Protein AF-A0A355T6Q4-F1 (afdb_monomer_lite)

pLDDT: mean 87.16, std 15.08, range [32.44, 98.56]

Radius of gyration: 26.16 Å; chains: 1; bounding box: 88×52×82 Å

Sequence (353 aa):
MIAGGVLGLVSACASIPAGSNRLAQCSSLIDRVDQRIADQQVGDAEAEPVDGFPYLRINRFLASFRSELGDATAFDDWLRRLRTLDREGRIVELQNLGAANIIPFVDECAEMLLARDGKDATFKSRLLKAGQAPHHYNNWVRAAGLYPLTHIGVALGFDRWKADNLPAFGEDPSIWRASEILYTLAADFDLPDSDVGAFIDLSAQNPLGIPDITGSVLMRMAEAYAPVFAVEETSSADKLGRPHWGSQRATPLTDPSDPVVYIRLAHTRMDGKVLPQLVYTVWFPERPREGPLDILGGALDGLVWRVTLDREGRPLVYDSFHSCGCYHLFFPTDLVQRVPVSEDGDLREEPLT

Structure (mmCIF, N/CA/C/O backbone):
data_AF-A0A355T6Q4-F1
#
_entry.id   AF-A0A355T6Q4-F1
#
loop_
_atom_site.group_PDB
_atom_site.id
_atom_site.type_symbol
_atom_site.label_atom_id
_atom_site.label_alt_id
_atom_site.label_comp_id
_atom_site.label_asym_id
_atom_site.label_entity_id
_atom_site.label_seq_id
_atom_site.pdbx_PDB_ins_code
_atom_site.Cartn_x
_atom_site.Cartn_y
_atom_site.Cartn_z
_atom_site.occupancy
_atom_site.B_iso_or_equiv
_atom_site.auth_seq_id
_atom_site.auth_comp_id
_atom_site.auth_asym_id
_atom_site.auth_atom_id
_atom_site.pdbx_PDB_model_num
ATOM 1 N N . MET A 1 1 ? -63.586 27.928 53.699 1.00 42.06 1 MET A N 1
ATOM 2 C CA . MET A 1 1 ? -63.107 27.517 52.360 1.00 42.06 1 MET A CA 1
ATOM 3 C C . MET A 1 1 ? -62.421 28.741 51.784 1.00 42.06 1 MET A C 1
ATOM 5 O O . MET A 1 1 ? -63.089 29.749 51.651 1.00 42.06 1 MET A O 1
ATOM 9 N N . ILE A 1 2 ? -61.101 28.805 51.638 1.00 37.78 2 ILE A N 1
ATOM 10 C CA . ILE A 1 2 ? -60.288 28.056 50.672 1.00 37.78 2 ILE A CA 1
ATOM 11 C C . ILE A 1 2 ? -58.854 27.931 51.237 1.00 37.78 2 ILE A C 1
ATOM 13 O O . ILE A 1 2 ? -58.263 28.928 51.643 1.00 37.78 2 ILE A O 1
ATOM 17 N N . ALA A 1 3 ? -58.329 26.702 51.280 1.00 38.78 3 ALA A N 1
ATOM 18 C CA . ALA A 1 3 ? -56.900 26.391 51.403 1.00 38.78 3 ALA A CA 1
ATOM 19 C C . ALA A 1 3 ? -56.246 26.635 50.024 1.00 38.78 3 ALA A C 1
ATOM 21 O O . ALA A 1 3 ? -56.877 26.370 49.009 1.00 38.78 3 ALA A O 1
ATOM 22 N N . GLY A 1 4 ? -55.075 27.259 49.893 1.00 40.72 4 GLY A N 1
ATOM 23 C CA . GLY A 1 4 ? -53.780 26.716 50.302 1.00 40.72 4 GLY A CA 1
ATOM 24 C C . GLY A 1 4 ? -53.177 25.929 49.130 1.00 40.72 4 GLY A C 1
ATOM 25 O O . GLY A 1 4 ? -53.577 24.797 48.894 1.00 40.72 4 GLY A O 1
ATOM 26 N N . GLY A 1 5 ? -52.239 26.526 48.387 1.00 37.25 5 GLY A N 1
ATOM 27 C CA . GLY A 1 5 ? -51.580 25.868 47.254 1.00 37.25 5 GLY A CA 1
ATOM 28 C C . GLY A 1 5 ? -50.412 26.683 46.705 1.00 37.25 5 GLY A C 1
ATOM 29 O O . GLY A 1 5 ? -50.569 27.432 45.748 1.00 37.25 5 GLY A O 1
ATOM 30 N N . VAL A 1 6 ? -49.242 26.549 47.332 1.00 40.28 6 VAL A N 1
ATOM 31 C CA . VAL A 1 6 ? -47.959 27.030 46.802 1.00 40.28 6 VAL A CA 1
ATOM 32 C C . VAL A 1 6 ? -47.417 25.940 45.876 1.00 40.28 6 VAL A C 1
ATOM 34 O O . VAL A 1 6 ? -47.072 24.856 46.342 1.00 40.28 6 VAL A O 1
ATOM 37 N N . LEU A 1 7 ? -47.365 26.205 44.567 1.00 41.59 7 LEU A N 1
ATOM 38 C CA . LEU A 1 7 ? -46.648 25.352 43.618 1.00 41.59 7 LEU A CA 1
ATOM 39 C C . LEU A 1 7 ? -45.140 25.584 43.784 1.00 41.59 7 LEU A C 1
ATOM 41 O O . LEU A 1 7 ? -44.606 26.605 43.355 1.00 41.59 7 LEU A O 1
ATOM 45 N N . GLY A 1 8 ? -44.457 24.625 44.405 1.00 38.53 8 GLY A N 1
ATOM 46 C CA . GLY A 1 8 ? -43.003 24.525 44.361 1.00 38.53 8 GLY A CA 1
ATOM 47 C C . GLY A 1 8 ? -42.554 23.978 43.007 1.00 38.53 8 GLY A C 1
ATOM 48 O O . GLY A 1 8 ? -42.816 22.821 42.685 1.00 38.53 8 GLY 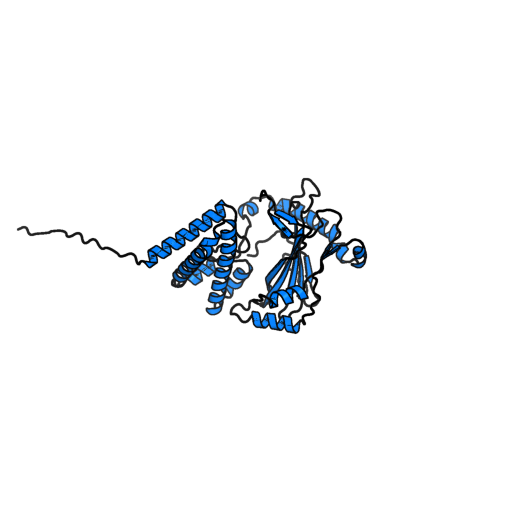A O 1
ATOM 49 N N . LEU A 1 9 ? -41.872 24.807 42.218 1.00 41.19 9 LEU A N 1
ATOM 50 C CA . LEU A 1 9 ? -41.105 24.374 41.052 1.00 41.19 9 LEU A CA 1
ATOM 51 C C . LEU A 1 9 ? -39.845 23.655 41.545 1.00 41.19 9 LEU A C 1
ATOM 53 O O . LEU A 1 9 ? -38.889 24.287 41.989 1.00 41.19 9 LEU A O 1
ATOM 57 N N . VAL A 1 10 ? -39.854 22.324 41.492 1.00 44.66 10 VAL A N 1
ATOM 58 C CA . VAL A 1 10 ? -38.656 21.516 41.728 1.00 44.66 10 VAL A CA 1
ATOM 59 C C . VAL A 1 10 ? -37.879 21.451 40.415 1.00 44.66 10 VAL A C 1
ATOM 61 O O . VAL A 1 10 ? -38.219 20.684 39.517 1.00 44.66 10 VAL A O 1
ATOM 64 N N . SER A 1 11 ? -36.842 22.278 40.288 1.00 45.62 11 SER A N 1
ATOM 65 C CA . SER A 1 11 ? -35.843 22.137 39.227 1.00 45.62 11 SER A CA 1
ATOM 66 C C . SER A 1 11 ? -35.038 20.863 39.471 1.00 45.62 11 SER A C 1
ATOM 68 O O . SER A 1 11 ? -34.201 20.802 40.371 1.00 45.62 11 SER A O 1
ATOM 70 N N . ALA A 1 12 ? -35.294 19.832 38.669 1.00 42.16 12 ALA A N 1
ATOM 71 C CA . ALA A 1 12 ? -34.441 18.658 38.601 1.00 42.16 12 ALA A CA 1
ATOM 72 C C . ALA A 1 12 ? -33.143 19.030 37.868 1.00 42.16 12 ALA A C 1
ATOM 74 O O . ALA A 1 12 ? -33.104 19.106 36.641 1.00 42.16 12 ALA A O 1
ATOM 75 N N . CYS A 1 13 ? -32.065 19.262 38.618 1.00 46.09 13 CYS A N 1
ATOM 76 C CA . CYS A 1 13 ? -30.714 19.266 38.066 1.00 46.09 13 CYS A CA 1
ATOM 77 C C . CYS A 1 13 ? -30.342 17.825 37.691 1.00 46.09 13 CYS A C 1
ATOM 79 O O . CYS A 1 13 ? -29.768 17.092 38.496 1.00 46.09 13 CYS A O 1
ATOM 81 N N . ALA A 1 14 ? -30.682 17.405 36.473 1.00 50.69 14 ALA A N 1
ATOM 82 C CA . ALA A 1 14 ? -30.087 16.218 35.878 1.00 50.69 14 ALA A CA 1
ATOM 83 C C . ALA A 1 14 ? -28.596 16.513 35.656 1.00 50.69 14 ALA A C 1
ATOM 85 O O . ALA A 1 14 ? -28.215 17.261 34.757 1.00 50.69 14 ALA A O 1
ATOM 86 N N . SER A 1 15 ? -27.749 15.975 36.530 1.00 51.22 15 SER A N 1
ATOM 87 C CA . SER A 1 15 ? -26.300 16.022 36.374 1.00 51.22 15 SER A CA 1
ATOM 88 C C . SER A 1 15 ? -25.942 15.149 35.175 1.00 51.22 15 SER A C 1
ATOM 90 O O . SER A 1 15 ? -25.973 13.922 35.242 1.00 51.22 15 SER A O 1
ATOM 92 N N . ILE A 1 16 ? -25.646 15.796 34.051 1.00 51.97 16 ILE A N 1
ATOM 93 C CA . ILE A 1 16 ? -25.068 15.150 32.875 1.00 51.97 16 ILE A CA 1
ATOM 94 C C . ILE A 1 16 ? -23.779 14.445 33.342 1.00 51.97 16 ILE A C 1
ATOM 96 O O . ILE A 1 16 ? -22.906 15.117 33.900 1.00 51.97 16 ILE A O 1
ATOM 100 N N . PRO A 1 17 ? -23.633 13.116 33.173 1.00 58.25 17 PRO A N 1
ATOM 101 C CA . PRO A 1 17 ? -22.434 12.411 33.612 1.00 58.25 17 PRO A CA 1
ATOM 102 C C . PRO A 1 17 ? -21.205 13.052 32.968 1.00 58.25 17 PRO A C 1
ATOM 104 O O . PRO A 1 17 ? -21.190 13.228 31.749 1.00 58.25 17 PRO A O 1
ATOM 107 N N . ALA A 1 18 ? -20.165 13.370 33.744 1.00 59.34 18 ALA A N 1
ATOM 108 C CA . ALA A 1 18 ? -18.959 14.043 33.243 1.00 59.34 18 ALA A CA 1
ATOM 109 C C . ALA A 1 18 ? -18.345 13.359 31.996 1.00 59.34 18 ALA A C 1
ATOM 111 O O . ALA A 1 18 ? -17.800 14.029 31.121 1.00 59.34 18 ALA A O 1
ATOM 112 N N . GLY A 1 19 ? -18.513 12.035 31.862 1.00 63.06 19 GLY A N 1
ATOM 113 C CA . GLY A 1 19 ? -18.085 11.267 30.687 1.00 63.06 19 GLY A CA 1
ATOM 114 C C . GLY A 1 19 ? -18.850 11.567 29.389 1.00 63.06 19 GLY A C 1
ATOM 115 O O . GLY A 1 19 ? -18.268 11.478 28.314 1.00 63.06 19 GLY A O 1
ATOM 116 N N . SER A 1 20 ? -20.119 11.977 29.457 1.00 69.06 20 SER A N 1
ATOM 117 C CA . SER A 1 20 ? -20.904 12.328 28.260 1.00 69.06 20 SER A CA 1
ATOM 118 C C . SER A 1 20 ? -20.466 13.657 27.635 1.00 69.06 20 SER A C 1
ATOM 120 O O . SER A 1 20 ? -20.445 13.777 26.413 1.00 69.06 20 SER A O 1
ATOM 122 N N . ASN A 1 21 ? -20.003 14.610 28.452 1.00 86.00 21 ASN A N 1
ATOM 123 C CA . ASN A 1 21 ? -19.389 15.845 27.961 1.00 86.00 21 ASN A CA 1
ATOM 124 C C . ASN A 1 21 ? -18.066 15.551 27.228 1.00 86.00 21 ASN A C 1
ATOM 126 O O . ASN A 1 21 ? -17.825 16.073 26.144 1.00 86.00 21 ASN A O 1
ATOM 130 N N . ARG A 1 22 ? -17.234 14.649 27.771 1.00 92.44 22 ARG A N 1
ATOM 131 C CA . ARG A 1 22 ? -15.961 14.262 27.138 1.00 92.44 22 ARG A CA 1
ATOM 132 C C . ARG A 1 22 ? -16.162 13.512 25.816 1.00 92.44 22 ARG A C 1
ATOM 134 O O . ARG A 1 22 ? -15.466 13.801 24.852 1.00 92.44 22 ARG A O 1
ATOM 141 N N . LEU A 1 23 ? -17.139 12.605 25.736 1.00 94.25 23 LEU A N 1
ATOM 142 C CA . LEU A 1 23 ? -17.478 11.916 24.481 1.00 94.25 23 LEU A CA 1
ATOM 143 C C . LEU A 1 23 ? -17.964 12.889 23.395 1.00 94.25 23 LEU A C 1
ATOM 145 O O . LEU A 1 23 ? -17.542 12.776 22.247 1.00 94.25 23 LEU A O 1
ATOM 149 N N . ALA A 1 24 ? -18.789 13.879 23.755 1.00 94.19 24 ALA A N 1
ATOM 150 C CA . ALA A 1 24 ? -19.223 14.920 22.821 1.00 94.19 24 ALA A CA 1
ATOM 151 C C . ALA A 1 24 ? -18.048 15.785 22.327 1.00 94.19 24 ALA A C 1
ATOM 153 O O . ALA A 1 24 ? -17.968 16.108 21.143 1.00 94.19 24 ALA A O 1
ATOM 154 N N . GLN A 1 25 ? -17.103 16.117 23.213 1.00 95.50 25 GLN A N 1
ATOM 155 C CA . GLN A 1 25 ? -15.872 16.822 22.841 1.00 95.50 25 GLN A CA 1
ATOM 156 C C . GLN A 1 25 ? -15.005 15.997 21.887 1.00 95.50 25 GLN A C 1
ATOM 158 O O . GLN A 1 25 ? -14.483 16.558 20.927 1.00 95.50 25 GLN A O 1
ATOM 163 N N . CYS A 1 26 ? -14.890 14.687 22.118 1.00 97.50 26 CYS A N 1
ATOM 164 C CA . CYS A 1 26 ? -14.143 13.786 21.247 1.00 97.50 26 CYS A CA 1
ATOM 165 C C . CYS A 1 26 ? -14.765 13.647 19.859 1.00 97.50 26 CYS A C 1
ATOM 167 O O . CYS A 1 26 ? -14.050 13.797 18.874 1.00 97.50 26 CYS A O 1
ATOM 169 N N . SER A 1 27 ? -16.085 13.454 19.767 1.00 96.06 27 SER A N 1
ATOM 170 C CA . SER A 1 27 ? -16.786 13.472 18.474 1.00 96.06 27 SER A CA 1
ATOM 171 C C . SER A 1 27 ? -16.515 14.783 17.736 1.00 96.06 27 SER A C 1
ATOM 173 O O . SER A 1 27 ? -16.040 14.782 16.610 1.00 96.06 27 SER A O 1
ATOM 175 N N . SER A 1 28 ? -16.696 15.914 18.424 1.00 96.50 28 SER A N 1
ATOM 176 C CA . SER A 1 28 ? -16.492 17.237 17.835 1.00 96.50 28 SER A CA 1
ATOM 177 C C . SER A 1 28 ? -15.038 17.512 17.430 1.00 96.50 28 SER A C 1
ATOM 179 O O . SER A 1 28 ? -14.791 18.300 16.519 1.00 96.50 28 SER A O 1
ATOM 181 N N . LEU A 1 29 ? -14.060 16.917 18.119 1.00 96.62 29 LEU A N 1
ATOM 182 C CA . LEU A 1 29 ? -12.658 16.980 17.716 1.00 96.62 29 LEU A CA 1
ATOM 183 C C . LEU A 1 29 ? -12.441 16.236 16.401 1.00 96.62 29 LEU A C 1
ATOM 185 O O . LEU A 1 29 ? -11.863 16.831 15.497 1.00 96.62 29 LEU A O 1
ATOM 189 N N . ILE A 1 30 ? -12.888 14.980 16.314 1.00 97.00 30 ILE A N 1
ATOM 190 C CA . ILE A 1 30 ? -12.718 14.157 15.113 1.00 97.00 30 ILE A CA 1
ATOM 191 C C . ILE A 1 30 ? -13.387 14.835 13.916 1.00 97.00 30 ILE A C 1
ATOM 193 O O . ILE A 1 30 ? -12.707 15.070 12.924 1.00 97.00 30 ILE A O 1
ATOM 197 N N . ASP A 1 31 ? -14.628 15.309 14.062 1.00 96.62 31 ASP A N 1
ATOM 198 C CA . ASP A 1 31 ? -15.350 16.012 12.991 1.00 96.62 31 ASP A CA 1
ATOM 199 C C . ASP A 1 31 ? -14.581 17.248 12.480 1.00 96.62 31 ASP A C 1
ATOM 201 O O . ASP A 1 31 ? -14.516 17.519 11.281 1.00 96.62 31 ASP A O 1
ATOM 205 N N . ARG A 1 32 ? -13.966 18.021 13.388 1.00 96.94 32 ARG A N 1
ATOM 206 C CA . ARG A 1 32 ? -13.151 19.189 13.008 1.00 96.94 32 ARG A CA 1
ATOM 207 C C . ARG A 1 32 ? -11.853 18.795 12.315 1.00 96.94 32 ARG A C 1
ATOM 209 O O . ARG A 1 32 ? -11.411 19.515 11.422 1.00 96.94 32 ARG A O 1
ATOM 216 N N . VAL A 1 33 ? -11.219 17.712 12.763 1.00 97.06 33 VAL A N 1
ATOM 217 C CA . VAL A 1 33 ? -10.010 17.177 12.131 1.00 97.06 33 VAL A CA 1
ATOM 218 C C . VAL A 1 33 ? -10.347 16.702 10.719 1.00 97.06 33 VAL A C 1
ATOM 220 O O . VAL A 1 33 ? -9.691 17.146 9.783 1.00 97.06 33 VAL A O 1
ATOM 223 N N . ASP A 1 34 ? -11.420 15.927 10.552 1.00 96.44 34 ASP A N 1
ATOM 224 C CA . ASP A 1 34 ? -11.924 15.467 9.252 1.00 96.44 34 ASP A CA 1
ATOM 225 C C . ASP A 1 34 ? -12.209 16.623 8.299 1.00 96.44 34 ASP A C 1
ATOM 227 O O . ASP A 1 34 ? -11.700 16.648 7.176 1.00 96.44 34 ASP A O 1
ATOM 231 N N . GLN A 1 35 ? -12.944 17.636 8.767 1.00 96.62 35 GLN A N 1
ATOM 232 C CA . GLN A 1 35 ? -13.224 18.821 7.961 1.00 96.62 35 GLN A CA 1
ATOM 233 C C . GLN A 1 35 ? -11.931 19.516 7.522 1.00 96.62 35 GLN A C 1
ATOM 235 O O . GLN A 1 35 ? -11.790 19.901 6.365 1.00 96.62 35 GLN A O 1
ATOM 240 N N . ARG A 1 36 ? -10.955 19.656 8.427 1.00 97.31 36 ARG A N 1
ATOM 241 C CA . ARG A 1 36 ? -9.691 20.329 8.117 1.00 97.31 36 ARG A CA 1
ATOM 242 C C . ARG A 1 36 ? -8.845 19.538 7.121 1.00 97.31 36 ARG A C 1
ATOM 244 O O . ARG A 1 36 ? -8.202 20.153 6.273 1.00 97.31 36 ARG A O 1
ATOM 251 N N . ILE A 1 37 ? -8.840 18.211 7.220 1.00 95.94 37 ILE A N 1
ATOM 252 C CA . ILE A 1 37 ? -8.163 17.323 6.269 1.00 95.94 37 ILE A CA 1
ATOM 253 C C . ILE A 1 37 ? -8.768 17.497 4.875 1.00 95.94 37 ILE A C 1
ATOM 255 O O . ILE A 1 37 ? -8.027 17.723 3.917 1.00 95.94 37 ILE A O 1
ATOM 259 N N . ALA A 1 38 ? -10.100 17.469 4.775 1.00 94.56 38 ALA A N 1
ATOM 260 C CA . ALA A 1 38 ? -10.817 17.667 3.519 1.00 94.56 38 ALA A CA 1
ATOM 261 C C . ALA A 1 38 ? -10.572 19.067 2.928 1.00 94.56 38 ALA A C 1
ATOM 263 O O . ALA A 1 38 ? -10.214 19.188 1.757 1.00 94.56 38 ALA A O 1
ATOM 264 N N . ASP A 1 39 ? -10.670 20.118 3.748 1.00 96.38 39 ASP A N 1
ATOM 265 C CA . ASP A 1 39 ? -10.454 21.513 3.338 1.00 96.38 39 ASP A CA 1
ATOM 266 C C . ASP A 1 39 ? -9.028 21.782 2.836 1.00 96.38 39 ASP A C 1
ATOM 268 O O . ASP A 1 39 ? -8.795 22.738 2.097 1.00 96.38 39 ASP A O 1
ATOM 272 N N . GLN A 1 40 ? -8.044 21.013 3.306 1.00 94.44 40 GLN A N 1
ATOM 273 C CA . GLN A 1 40 ? -6.644 21.141 2.892 1.00 94.44 40 GLN A CA 1
ATOM 274 C C . GLN A 1 40 ? -6.232 20.102 1.849 1.00 94.44 40 GLN A C 1
ATOM 276 O O . GLN A 1 40 ? -5.119 20.192 1.342 1.00 94.44 40 GLN A O 1
ATOM 281 N N . GLN A 1 41 ? -7.114 19.155 1.513 1.00 92.75 41 GLN A N 1
ATOM 282 C CA . GLN A 1 41 ? -6.852 18.069 0.565 1.00 92.75 41 GLN A CA 1
ATOM 283 C C . GLN A 1 41 ? -5.591 17.263 0.920 1.00 92.75 41 GLN A C 1
ATOM 285 O O . GLN A 1 41 ? -4.789 16.927 0.055 1.00 92.75 41 GLN A O 1
ATOM 290 N N . VAL A 1 42 ? -5.416 16.968 2.212 1.00 92.75 42 VAL A N 1
ATOM 291 C CA . VAL A 1 42 ? -4.250 16.231 2.744 1.00 92.75 42 VAL A CA 1
ATOM 292 C C . VAL A 1 42 ? -4.601 14.845 3.290 1.00 92.75 42 VAL A C 1
ATOM 294 O O . VAL A 1 42 ? -3.860 14.304 4.114 1.00 92.75 42 VAL A O 1
ATOM 297 N N . GLY A 1 43 ? -5.750 14.313 2.868 1.00 92.19 43 GLY A N 1
ATOM 298 C CA . GLY A 1 43 ? -6.229 12.985 3.244 1.00 92.19 43 GLY A CA 1
ATOM 299 C C . GLY A 1 43 ? -5.269 11.888 2.803 1.00 92.19 43 GLY A C 1
ATOM 300 O O . GLY A 1 43 ? -4.677 11.977 1.727 1.00 92.19 43 GLY A O 1
ATOM 301 N N . ASP A 1 44 ? -5.136 10.863 3.637 1.00 92.12 44 ASP A N 1
ATOM 302 C CA . ASP A 1 44 ? -4.506 9.611 3.235 1.00 92.12 44 ASP A CA 1
ATOM 303 C C . ASP A 1 44 ? -5.525 8.734 2.490 1.00 92.12 44 ASP A C 1
ATOM 305 O O . ASP A 1 44 ? -6.676 8.635 2.911 1.00 92.12 44 ASP A O 1
ATOM 309 N N . ALA A 1 45 ? -5.104 8.118 1.383 1.00 88.06 45 ALA A N 1
ATOM 310 C CA . ALA A 1 45 ? -5.977 7.352 0.486 1.00 88.06 45 ALA A CA 1
ATOM 311 C C . ALA A 1 45 ? -5.742 5.830 0.555 1.00 88.06 45 ALA A C 1
ATOM 313 O O . ALA A 1 45 ? -6.282 5.084 -0.264 1.00 88.06 45 ALA A O 1
ATOM 314 N N . GLU A 1 46 ? -4.913 5.340 1.485 1.00 88.94 46 GLU A N 1
ATOM 315 C CA . GLU A 1 46 ? -4.610 3.906 1.597 1.00 88.94 46 GLU A CA 1
ATOM 316 C C . GLU A 1 46 ? -5.771 3.115 2.223 1.00 88.94 46 GLU A C 1
ATOM 318 O O . GLU A 1 46 ? -6.021 1.955 1.869 1.00 88.94 46 GLU A O 1
ATOM 323 N N . ALA A 1 47 ? -6.518 3.754 3.124 1.00 93.38 47 ALA A N 1
ATOM 324 C CA . ALA A 1 47 ? -7.729 3.217 3.725 1.00 93.38 47 ALA A CA 1
ATOM 325 C C . ALA A 1 47 ? -8.780 4.315 3.914 1.00 93.38 47 ALA A C 1
ATOM 327 O O . ALA A 1 47 ? -8.456 5.457 4.227 1.00 93.38 47 ALA A O 1
ATOM 328 N N . GLU A 1 48 ? -10.052 3.949 3.784 1.00 92.56 48 GLU A N 1
ATOM 329 C CA . GLU A 1 48 ? -11.163 4.904 3.805 1.00 92.56 48 GLU A CA 1
ATOM 330 C C . GLU A 1 48 ? -11.909 4.876 5.141 1.00 92.56 48 GLU A C 1
ATOM 332 O O . GLU A 1 48 ? -12.052 3.796 5.729 1.00 92.56 48 GLU A O 1
ATOM 337 N N . PRO A 1 49 ? -12.411 6.023 5.636 1.00 93.75 49 PRO A N 1
ATOM 338 C CA . PRO A 1 49 ? -13.259 6.069 6.823 1.00 93.75 49 PRO A CA 1
ATOM 339 C C . PRO A 1 49 ? -14.481 5.157 6.686 1.00 93.75 49 PRO A C 1
ATOM 341 O O . PRO A 1 49 ? -15.110 5.081 5.631 1.00 93.75 49 PRO A O 1
ATOM 344 N N . VAL A 1 50 ? -14.851 4.473 7.768 1.00 95.81 50 VAL A N 1
ATOM 345 C CA . VAL A 1 50 ? -16.067 3.654 7.784 1.00 95.81 50 VAL A CA 1
ATOM 346 C C . VAL A 1 50 ? -17.273 4.536 8.113 1.00 95.81 50 VAL A C 1
ATOM 348 O O . VAL A 1 50 ? -17.310 5.190 9.157 1.00 95.81 50 VAL A O 1
ATOM 351 N N . ASP A 1 51 ? -18.295 4.517 7.256 1.00 92.69 51 ASP A N 1
ATOM 352 C CA . ASP A 1 51 ? -19.513 5.316 7.429 1.00 92.69 51 ASP A CA 1
ATOM 353 C C . ASP A 1 51 ? -20.158 5.125 8.811 1.00 92.69 51 ASP A C 1
ATOM 355 O O . ASP A 1 51 ? -20.515 4.018 9.223 1.00 92.69 51 ASP A O 1
ATOM 359 N N . GLY A 1 52 ? -20.341 6.233 9.534 1.00 94.31 52 GLY A N 1
ATOM 360 C CA . GLY A 1 52 ? -20.895 6.238 10.892 1.00 94.31 52 GLY A CA 1
ATOM 361 C C . GLY A 1 52 ? -19.907 5.835 11.994 1.00 94.31 52 GLY A C 1
ATOM 362 O O . GLY A 1 52 ? -20.289 5.831 13.165 1.00 94.31 52 GLY A O 1
ATOM 363 N N . PHE A 1 53 ? -18.655 5.540 11.641 1.00 97.00 53 PHE A N 1
ATOM 364 C CA . PHE A 1 53 ? -17.571 5.174 12.550 1.00 97.00 53 PHE A CA 1
ATOM 365 C C . PHE A 1 53 ? -16.278 5.927 12.164 1.00 97.00 53 PHE A C 1
ATOM 367 O O . PHE A 1 53 ? -15.316 5.303 11.724 1.00 97.00 53 PHE A O 1
ATOM 374 N N . PRO A 1 54 ? -16.206 7.264 12.352 1.00 95.19 54 PRO A N 1
ATOM 375 C CA . PRO A 1 54 ? -15.101 8.114 11.860 1.00 95.19 54 PRO A CA 1
ATOM 376 C C . PRO A 1 54 ? -13.741 7.865 12.547 1.00 95.19 54 PRO A C 1
ATOM 378 O O . PRO A 1 54 ? -12.740 8.513 12.248 1.00 95.19 54 PRO A O 1
ATOM 381 N N . TYR A 1 55 ? -13.721 6.937 13.501 1.00 97.25 55 TYR A N 1
ATOM 382 C CA . TYR A 1 55 ? -12.559 6.448 14.232 1.00 97.25 55 TYR A CA 1
ATOM 383 C C . TYR A 1 55 ? -12.131 5.040 13.767 1.00 97.25 55 TYR A C 1
ATOM 385 O O . TYR A 1 55 ? -11.368 4.363 14.456 1.00 97.25 55 TYR A O 1
ATOM 393 N N . LEU A 1 56 ? -12.653 4.555 12.639 1.00 98.19 56 LEU A N 1
ATOM 394 C CA . LEU A 1 56 ? -12.270 3.302 11.991 1.00 98.19 56 LEU A CA 1
ATOM 395 C C . LEU A 1 56 ? -12.053 3.566 10.502 1.00 98.19 56 LEU A C 1
ATOM 397 O O . LEU A 1 56 ? -12.811 4.317 9.886 1.00 98.19 56 LEU A O 1
ATOM 401 N N . ARG A 1 57 ? -11.062 2.893 9.915 1.00 97.75 57 ARG A N 1
ATOM 402 C CA . ARG A 1 57 ? -10.851 2.863 8.467 1.00 97.75 57 ARG A CA 1
ATOM 403 C C . ARG A 1 57 ? -10.835 1.444 7.951 1.00 97.75 57 ARG A C 1
ATOM 405 O O . ARG A 1 57 ? -10.510 0.514 8.684 1.00 97.75 57 ARG A O 1
ATOM 412 N N . ILE A 1 58 ? -11.173 1.286 6.681 1.00 96.94 58 ILE A N 1
ATOM 413 C CA . ILE A 1 58 ? -11.222 -0.000 6.004 1.00 96.94 58 ILE A CA 1
ATOM 414 C C . ILE A 1 58 ? -10.544 0.084 4.641 1.00 96.94 58 ILE A C 1
ATOM 416 O O . ILE A 1 58 ? -10.662 1.069 3.917 1.00 96.94 58 ILE A O 1
ATOM 420 N N . ASN A 1 59 ? -9.846 -0.985 4.278 1.00 94.88 59 ASN A N 1
ATOM 421 C CA . ASN A 1 59 ? -9.343 -1.207 2.930 1.00 94.88 59 ASN A CA 1
ATOM 422 C C . ASN A 1 59 ? -10.039 -2.433 2.313 1.00 94.88 59 ASN A C 1
ATOM 424 O O . ASN A 1 59 ? -10.748 -3.185 2.990 1.00 94.88 59 ASN A O 1
ATOM 428 N N . ARG A 1 60 ? -9.838 -2.655 1.010 1.00 92.19 60 ARG A N 1
ATOM 429 C CA . ARG A 1 60 ? -10.472 -3.779 0.292 1.00 92.19 60 ARG A CA 1
ATOM 430 C C . ARG A 1 60 ? -10.103 -5.141 0.881 1.00 92.19 60 ARG A C 1
ATOM 432 O O . ARG A 1 60 ? -10.949 -6.030 0.934 1.00 92.19 60 ARG A O 1
ATOM 439 N N . PHE A 1 61 ? -8.872 -5.286 1.370 1.00 94.81 61 PHE A N 1
ATOM 440 C CA . PHE A 1 61 ? -8.413 -6.521 1.993 1.00 94.81 61 PHE A CA 1
ATOM 441 C C . PHE A 1 61 ? -9.214 -6.845 3.261 1.00 94.81 61 PHE A C 1
ATOM 443 O O . PHE A 1 61 ? -9.789 -7.925 3.350 1.00 94.81 61 PHE A O 1
ATOM 450 N N . LEU A 1 62 ? -9.356 -5.913 4.206 1.00 96.44 62 LEU A N 1
ATOM 451 C CA . LEU A 1 62 ? -10.143 -6.148 5.421 1.00 96.44 62 LEU A CA 1
ATOM 452 C C . LEU A 1 62 ? -11.647 -6.255 5.140 1.00 96.44 62 LEU A C 1
ATOM 454 O O . LEU A 1 62 ? -12.330 -7.022 5.818 1.00 96.44 62 LEU A O 1
ATOM 458 N N . ALA A 1 63 ? -12.169 -5.561 4.127 1.00 95.00 63 ALA A N 1
ATOM 459 C CA . ALA A 1 63 ? -13.562 -5.721 3.704 1.00 95.00 63 ALA A CA 1
ATOM 460 C C . ALA A 1 63 ? -13.882 -7.156 3.239 1.00 95.00 63 ALA A C 1
ATOM 462 O O . ALA A 1 63 ? -14.994 -7.636 3.459 1.00 95.00 63 ALA A O 1
ATOM 463 N N . SER A 1 64 ? -12.904 -7.876 2.676 1.00 93.56 64 SER A N 1
ATOM 464 C CA . SER A 1 64 ? -13.090 -9.259 2.205 1.00 93.56 64 SER A CA 1
ATOM 465 C C . SER A 1 64 ? -13.398 -10.275 3.317 1.00 93.56 64 SER A C 1
ATOM 467 O O . SER A 1 64 ? -13.946 -11.335 3.037 1.00 93.56 64 SER A O 1
ATOM 469 N N . PHE A 1 65 ? -13.107 -9.963 4.587 1.00 94.31 65 PHE A N 1
ATOM 470 C CA . PHE A 1 65 ? -13.366 -10.868 5.715 1.00 94.31 65 PHE A CA 1
ATOM 471 C C . PHE A 1 65 ? -14.816 -10.837 6.200 1.00 94.31 65 PHE A C 1
ATOM 473 O O . PHE A 1 65 ? -15.194 -11.660 7.025 1.00 94.31 65 PHE A O 1
ATOM 480 N N . ARG A 1 66 ? -15.652 -9.907 5.726 1.00 88.00 66 ARG A N 1
ATOM 481 C CA . ARG A 1 66 ? -16.963 -9.588 6.321 1.00 88.00 66 ARG A CA 1
ATOM 482 C C . ARG A 1 66 ? -17.888 -10.796 6.523 1.00 88.00 66 ARG A C 1
ATOM 484 O O . ARG A 1 66 ? -18.630 -10.833 7.503 1.00 88.00 66 ARG A O 1
ATOM 491 N N . SER A 1 67 ? -17.851 -11.776 5.618 1.00 87.31 67 SER A N 1
ATOM 492 C CA . SER A 1 67 ? -18.646 -13.013 5.692 1.00 87.31 67 SER A CA 1
ATOM 493 C C . SER A 1 67 ? -18.094 -14.069 6.658 1.00 87.31 67 SER A C 1
ATOM 495 O O . SER A 1 67 ? -18.774 -15.053 6.930 1.00 87.31 67 SER A O 1
ATOM 497 N N . GLU A 1 68 ? -16.892 -13.870 7.195 1.00 90.06 68 GLU A N 1
ATOM 498 C CA . GLU A 1 68 ? -16.141 -14.836 8.011 1.00 90.06 68 GLU A CA 1
ATOM 499 C C . GLU A 1 68 ? -16.010 -14.397 9.482 1.00 90.06 68 GLU A C 1
ATOM 501 O O . GLU A 1 68 ? -15.431 -15.100 10.305 1.00 90.06 68 GLU A O 1
ATOM 506 N N . LEU A 1 69 ? -16.616 -13.266 9.861 1.00 93.88 69 LEU A N 1
ATOM 507 C CA . LEU A 1 69 ? -16.541 -12.679 11.210 1.00 93.88 69 LEU A CA 1
ATOM 508 C C . LEU A 1 69 ? -17.639 -13.195 12.160 1.00 93.88 69 LEU A C 1
ATOM 510 O O . LEU A 1 69 ? -18.152 -12.459 13.012 1.00 93.88 69 LEU A O 1
ATOM 514 N N . GLY A 1 70 ? -18.045 -14.457 11.997 1.00 86.62 70 GLY A N 1
ATOM 515 C CA . GLY A 1 70 ? -19.027 -15.110 12.868 1.00 86.62 70 GLY A CA 1
ATOM 516 C C . GLY A 1 70 ? -18.499 -15.293 14.293 1.00 86.62 70 GLY A C 1
ATOM 517 O O . GLY A 1 70 ? -19.206 -14.996 15.258 1.00 86.62 70 GLY A O 1
ATOM 518 N N . ASP A 1 71 ? -17.232 -15.691 14.405 1.00 91.19 71 ASP A N 1
ATOM 519 C CA . ASP A 1 71 ? -16.512 -15.848 15.666 1.00 91.19 71 ASP A CA 1
ATOM 520 C C . ASP A 1 71 ? -16.211 -14.495 16.347 1.00 91.19 71 ASP A C 1
ATOM 522 O O . ASP A 1 71 ? -16.029 -13.465 15.689 1.00 91.19 71 ASP A O 1
ATOM 526 N N . ALA A 1 72 ? -16.193 -14.481 17.684 1.00 93.50 72 ALA A N 1
ATOM 527 C CA . ALA A 1 72 ? -15.949 -13.265 18.460 1.00 93.50 72 ALA A CA 1
ATOM 528 C C . ALA A 1 72 ? -14.486 -12.808 18.369 1.00 93.50 72 ALA A C 1
ATOM 530 O O . ALA A 1 72 ? -14.234 -11.623 18.174 1.00 93.50 72 ALA A O 1
ATOM 531 N N . THR A 1 73 ? -13.530 -13.740 18.428 1.00 96.38 73 THR A N 1
ATOM 532 C CA . THR A 1 73 ? -12.100 -13.406 18.373 1.00 96.38 73 THR A CA 1
ATOM 533 C C . THR A 1 73 ? -11.689 -12.897 16.993 1.00 96.38 73 THR A C 1
ATOM 535 O O . THR A 1 73 ? -10.916 -11.944 16.901 1.00 96.38 73 THR A O 1
ATOM 538 N N . ALA A 1 74 ? -12.267 -13.460 15.925 1.00 96.56 74 ALA A N 1
ATOM 539 C CA . ALA A 1 74 ? -12.088 -12.969 14.560 1.00 96.56 74 ALA A CA 1
ATOM 540 C C . ALA A 1 74 ? -12.633 -11.543 14.388 1.00 96.56 74 ALA A C 1
ATOM 542 O O . ALA A 1 74 ? -11.958 -10.683 13.823 1.00 96.56 74 ALA A O 1
ATOM 543 N N . PHE A 1 75 ? -13.832 -11.263 14.914 1.00 97.62 75 PHE A N 1
ATOM 544 C CA . PHE A 1 75 ? -14.399 -9.914 14.881 1.00 97.62 75 PHE A CA 1
ATOM 545 C C . PHE A 1 75 ? -13.545 -8.903 15.660 1.00 97.62 75 PHE A C 1
ATOM 547 O O . PHE A 1 75 ? -13.307 -7.805 15.160 1.00 97.62 75 PHE A O 1
ATOM 554 N N . ASP A 1 76 ? -13.053 -9.270 16.843 1.00 97.50 76 ASP A N 1
ATOM 555 C CA . ASP A 1 76 ? -12.223 -8.387 17.667 1.00 97.50 76 ASP A CA 1
ATOM 556 C C . ASP A 1 76 ? -10.850 -8.110 17.027 1.00 97.50 76 ASP A C 1
ATOM 558 O O . ASP A 1 76 ? -10.335 -6.994 17.119 1.00 97.50 76 ASP A O 1
ATOM 562 N N . ASP A 1 77 ? -10.244 -9.100 16.358 1.00 98.19 77 ASP A N 1
ATOM 563 C CA . ASP A 1 77 ? -9.014 -8.898 15.580 1.00 98.19 77 ASP A CA 1
ATOM 564 C C . ASP A 1 77 ? -9.251 -7.990 14.371 1.00 98.19 77 ASP A C 1
ATOM 566 O O . ASP A 1 77 ? -8.501 -7.037 14.156 1.00 98.19 77 ASP A O 1
ATOM 570 N N . TRP A 1 78 ? -10.345 -8.210 13.639 1.00 98.19 78 TRP A N 1
ATOM 571 C CA . TRP A 1 78 ? -10.740 -7.355 12.521 1.00 98.19 78 TRP A CA 1
ATOM 572 C C . TRP A 1 78 ? -10.961 -5.907 12.961 1.00 98.19 78 TRP A C 1
ATOM 574 O O . TRP A 1 78 ? -10.399 -4.988 12.368 1.00 98.19 78 TRP A O 1
ATOM 584 N N . LEU A 1 79 ? -11.698 -5.697 14.053 1.00 98.31 79 LEU A N 1
ATOM 585 C CA . LEU A 1 79 ? -11.952 -4.378 14.625 1.00 98.31 79 LEU A CA 1
ATOM 586 C C . LEU A 1 79 ? -10.659 -3.660 15.036 1.00 98.31 79 LEU A C 1
ATO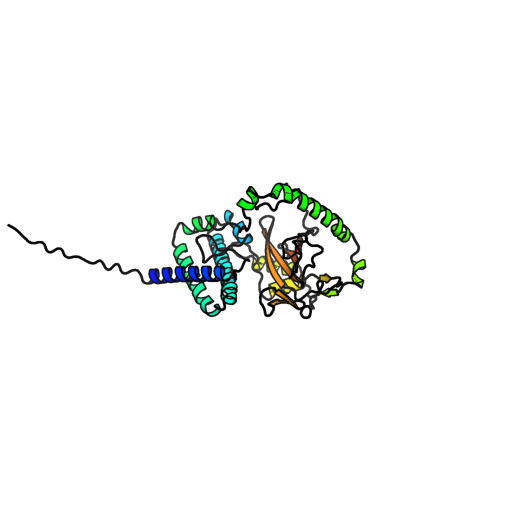M 588 O O . LEU A 1 79 ? -10.497 -2.473 14.742 1.00 98.31 79 LEU A O 1
ATOM 592 N N . ARG A 1 80 ? -9.716 -4.374 15.668 1.00 98.38 80 ARG A N 1
ATOM 593 C CA . ARG A 1 80 ? -8.390 -3.823 15.992 1.00 98.38 80 ARG A CA 1
ATOM 594 C C . ARG A 1 80 ? -7.643 -3.382 14.738 1.00 98.38 80 ARG A C 1
ATOM 596 O O . ARG A 1 80 ? -7.048 -2.310 14.751 1.00 98.38 80 ARG A O 1
ATOM 603 N N . ARG A 1 81 ? -7.707 -4.151 13.650 1.00 98.31 81 ARG A N 1
ATOM 604 C CA . ARG A 1 81 ? -7.056 -3.791 12.379 1.00 98.31 81 ARG A CA 1
ATOM 605 C C . ARG A 1 81 ? -7.690 -2.560 11.726 1.00 98.31 81 ARG A C 1
ATOM 607 O O . ARG A 1 81 ? -6.952 -1.701 11.260 1.00 98.31 81 ARG A O 1
ATOM 614 N N . LEU A 1 82 ? -9.017 -2.406 11.774 1.00 98.50 82 LEU A N 1
ATOM 615 C CA . LEU A 1 82 ? -9.685 -1.179 11.302 1.00 98.50 82 LEU A CA 1
ATOM 616 C C . LEU A 1 82 ? -9.265 0.069 12.102 1.00 98.50 82 LEU A C 1
ATOM 618 O O . LEU A 1 82 ? -9.100 1.156 11.545 1.00 98.50 82 LEU A O 1
ATOM 622 N N . ARG A 1 83 ? -9.083 -0.082 13.420 1.00 98.56 83 ARG A N 1
ATOM 623 C CA . ARG A 1 83 ? -8.558 0.973 14.302 1.00 98.56 83 ARG A CA 1
ATOM 624 C C . ARG A 1 83 ? -7.090 1.282 13.990 1.00 98.56 83 ARG A C 1
ATOM 626 O O . ARG A 1 83 ? -6.716 2.449 13.987 1.00 98.56 83 ARG A O 1
ATOM 633 N N . THR A 1 84 ? -6.269 0.274 13.691 1.00 98.06 84 THR A N 1
ATOM 634 C CA . THR A 1 84 ? -4.880 0.482 13.248 1.00 98.06 84 THR A CA 1
ATOM 635 C C . THR A 1 84 ? -4.819 1.277 11.947 1.00 98.06 84 THR A C 1
ATOM 637 O O . THR A 1 84 ? -4.099 2.269 11.913 1.00 98.06 84 THR A O 1
ATOM 640 N N . LEU A 1 85 ? -5.629 0.928 10.938 1.00 98.00 85 LEU A N 1
ATOM 641 C CA . LEU A 1 85 ? -5.679 1.678 9.676 1.00 98.00 85 LEU A CA 1
ATOM 642 C C . LEU A 1 85 ? -6.044 3.150 9.888 1.00 98.00 85 LEU A C 1
ATOM 644 O O . LEU A 1 85 ? -5.429 4.031 9.294 1.00 98.00 85 LEU A O 1
ATOM 648 N N . ASP A 1 86 ? -7.023 3.445 10.749 1.00 98.31 86 ASP A N 1
ATOM 649 C CA . ASP A 1 86 ? -7.327 4.846 11.047 1.00 98.31 86 ASP A CA 1
ATOM 650 C C . ASP A 1 86 ? -6.198 5.515 11.829 1.00 98.31 86 ASP A C 1
ATOM 652 O O . ASP A 1 86 ? -5.822 6.626 11.482 1.00 98.31 86 ASP A O 1
ATOM 656 N N . ARG A 1 87 ? -5.582 4.857 12.816 1.00 98.19 87 ARG A N 1
ATOM 657 C CA . ARG A 1 87 ? -4.427 5.429 13.527 1.00 98.19 87 ARG A CA 1
ATOM 658 C C . ARG A 1 87 ? -3.298 5.811 12.566 1.00 98.19 87 ARG A C 1
ATOM 660 O O . ARG A 1 87 ? -2.764 6.912 12.679 1.00 98.19 87 ARG A O 1
ATOM 667 N N . GLU A 1 88 ? -2.947 4.926 11.639 1.00 97.12 88 GLU A N 1
ATOM 668 C CA . GLU A 1 88 ? -1.896 5.152 10.642 1.00 97.12 88 GLU A CA 1
ATOM 669 C C . GLU A 1 88 ? -2.254 6.310 9.701 1.00 97.12 88 GLU A C 1
ATOM 671 O O . GLU A 1 88 ? -1.474 7.259 9.584 1.00 97.12 88 GLU A O 1
ATOM 676 N N . GLY A 1 89 ? -3.470 6.312 9.144 1.00 97.00 89 GLY A N 1
ATOM 677 C CA . GLY A 1 89 ? -3.952 7.406 8.296 1.00 97.00 89 GLY A CA 1
ATOM 678 C C . GLY A 1 89 ? -3.962 8.756 9.022 1.00 97.00 89 GLY A C 1
ATOM 679 O O . GLY A 1 89 ? -3.461 9.756 8.508 1.00 97.00 89 GLY A O 1
ATOM 680 N N . ARG A 1 90 ? -4.427 8.790 10.279 1.00 97.19 90 ARG A N 1
ATOM 681 C CA . ARG A 1 90 ? -4.454 10.009 11.108 1.00 97.19 90 ARG A CA 1
ATOM 682 C C . ARG A 1 90 ? -3.065 10.564 11.387 1.00 97.19 90 ARG A C 1
ATOM 684 O O . ARG A 1 90 ? -2.913 11.783 11.459 1.00 97.19 90 ARG A O 1
ATOM 691 N N . ILE A 1 91 ? -2.059 9.706 11.567 1.00 97.94 91 ILE A N 1
ATOM 692 C CA . ILE A 1 91 ? -0.672 10.147 11.758 1.00 97.94 91 ILE A CA 1
ATOM 693 C C . ILE A 1 91 ? -0.207 10.927 10.527 1.00 97.94 91 ILE A C 1
ATOM 695 O O . ILE A 1 91 ? 0.275 12.051 10.679 1.00 97.94 91 ILE A O 1
ATOM 699 N N . VAL A 1 92 ? -0.399 10.370 9.330 1.00 96.38 92 VAL A N 1
ATOM 700 C CA . VAL A 1 92 ? -0.006 10.999 8.060 1.00 96.38 92 VAL A CA 1
ATOM 701 C C . VAL A 1 92 ? -0.760 12.311 7.842 1.00 96.38 92 VAL A C 1
ATOM 703 O O . VAL A 1 92 ? -0.160 13.360 7.612 1.00 96.38 92 VAL A O 1
ATOM 706 N N . GLU A 1 93 ? -2.079 12.293 7.994 1.00 97.38 93 GLU A N 1
ATOM 707 C CA . GLU A 1 93 ? -2.939 13.456 7.769 1.00 97.38 93 GLU A CA 1
ATOM 708 C C . GLU A 1 93 ? -2.637 14.612 8.723 1.00 97.38 93 GLU A C 1
ATOM 710 O O . GLU A 1 93 ? -2.526 15.768 8.308 1.00 97.38 93 GLU A O 1
ATOM 715 N N . LEU A 1 94 ? -2.458 14.321 10.014 1.00 97.88 94 LEU A N 1
ATOM 716 C CA . LEU A 1 94 ? -2.135 15.343 11.008 1.00 97.88 94 LEU A CA 1
ATOM 717 C C . LEU A 1 94 ? -0.710 15.874 10.836 1.00 97.88 94 LEU A C 1
ATOM 719 O O . LEU A 1 94 ? -0.469 17.050 11.114 1.00 97.88 94 LEU A O 1
ATOM 723 N N . GLN A 1 95 ? 0.230 15.061 10.347 1.00 96.31 95 GLN A N 1
ATOM 724 C CA . GLN A 1 95 ? 1.553 15.539 9.941 1.00 96.31 95 GLN A CA 1
ATOM 725 C C . GLN A 1 95 ? 1.456 16.486 8.741 1.00 96.31 95 GLN A C 1
ATOM 727 O O . GLN A 1 95 ? 2.026 17.579 8.790 1.00 96.31 95 GLN A O 1
ATOM 732 N N . ASN A 1 96 ? 0.676 16.130 7.718 1.00 93.56 96 ASN A N 1
ATOM 733 C CA . ASN A 1 96 ? 0.452 16.979 6.548 1.00 93.56 96 ASN A CA 1
ATOM 734 C C . ASN A 1 96 ? -0.233 18.308 6.913 1.00 93.56 96 ASN A C 1
ATOM 736 O O . ASN A 1 96 ? 0.091 19.351 6.344 1.00 93.56 96 ASN A O 1
ATOM 740 N N . LEU A 1 97 ? -1.121 18.299 7.913 1.00 95.69 97 LEU A N 1
ATOM 741 C CA . LEU A 1 97 ? -1.738 19.506 8.475 1.00 95.69 97 LEU A CA 1
ATOM 742 C C . LEU A 1 97 ? -0.798 20.357 9.346 1.00 95.69 97 LEU A C 1
ATOM 744 O O . LEU A 1 97 ? -1.181 21.457 9.747 1.00 95.69 97 LEU A O 1
ATOM 748 N N . GLY A 1 98 ? 0.400 19.869 9.683 1.00 96.06 98 GLY A N 1
ATOM 749 C CA . GLY A 1 98 ? 1.284 20.521 10.654 1.00 96.06 98 GLY A CA 1
ATOM 750 C C . GLY A 1 98 ? 0.755 20.471 12.094 1.00 96.06 98 GLY A C 1
ATOM 751 O O . GLY A 1 98 ? 1.136 21.296 12.921 1.00 96.06 98 GLY A O 1
ATOM 752 N N . ALA A 1 99 ? -0.122 19.513 12.397 1.00 97.00 99 ALA A N 1
ATOM 753 C CA . ALA A 1 99 ? -0.810 19.329 13.673 1.00 97.00 99 ALA A CA 1
ATOM 754 C C . ALA A 1 99 ? -0.385 18.027 14.385 1.00 97.00 99 ALA A C 1
ATOM 756 O O . ALA A 1 99 ? -1.149 17.432 15.143 1.00 97.00 99 ALA A O 1
ATOM 757 N N . ALA A 1 100 ? 0.851 17.567 14.168 1.00 97.06 100 ALA A N 1
ATOM 758 C CA . ALA A 1 100 ? 1.357 16.320 14.752 1.00 97.06 100 ALA A CA 1
ATOM 759 C C . ALA A 1 100 ? 1.268 16.277 16.295 1.00 97.06 100 ALA A C 1
ATOM 761 O O . ALA A 1 100 ? 1.164 15.209 16.893 1.00 97.06 100 ALA A O 1
ATOM 762 N N . ASN A 1 101 ? 1.248 17.438 16.955 1.00 97.62 101 ASN A N 1
ATOM 763 C CA . ASN A 1 101 ? 1.128 17.557 18.407 1.00 97.62 101 ASN A CA 1
ATOM 764 C C . ASN A 1 101 ? -0.222 17.073 18.972 1.00 97.62 101 ASN A C 1
ATOM 766 O O . ASN A 1 101 ? -0.290 16.804 20.170 1.00 97.62 101 ASN A O 1
ATOM 770 N N . ILE A 1 102 ? -1.282 16.973 18.158 1.00 97.38 102 ILE A N 1
ATOM 771 C CA . ILE A 1 102 ? -2.602 16.500 18.615 1.00 97.38 102 ILE A CA 1
ATOM 772 C C . ILE A 1 102 ? -2.869 15.022 18.306 1.00 97.38 102 ILE A C 1
ATOM 774 O O . ILE A 1 102 ? -3.901 14.513 18.738 1.00 97.38 102 ILE A O 1
ATOM 778 N N . ILE A 1 103 ? -1.950 14.322 17.625 1.00 98.06 103 ILE A N 1
ATOM 779 C CA . ILE A 1 103 ? -2.089 12.892 17.285 1.00 98.06 103 ILE A CA 1
ATOM 780 C C . ILE A 1 103 ? -2.499 12.046 18.506 1.00 98.06 103 ILE A C 1
ATOM 782 O O . ILE A 1 103 ? -3.504 11.342 18.407 1.00 98.06 103 ILE A O 1
ATOM 786 N N . PRO A 1 104 ? -1.831 12.142 19.679 1.00 98.00 104 PRO A N 1
ATOM 787 C CA . PRO A 1 104 ? -2.201 11.316 20.830 1.00 98.00 104 PRO A CA 1
ATOM 788 C C . PRO A 1 104 ? -3.619 11.592 21.344 1.00 98.00 104 PRO A C 1
ATOM 790 O O . PRO A 1 104 ? -4.292 10.686 21.821 1.00 98.00 104 PRO A O 1
ATOM 793 N N . PHE A 1 105 ? -4.084 12.841 21.241 1.00 97.25 105 PHE A N 1
ATOM 794 C CA . PHE A 1 105 ? -5.412 13.233 21.709 1.00 97.25 105 PHE A CA 1
ATOM 795 C C . PHE A 1 105 ? -6.517 12.767 20.754 1.00 97.25 105 PHE A C 1
ATOM 797 O O . PHE A 1 105 ? -7.576 12.330 21.201 1.00 97.25 105 PHE A O 1
ATOM 804 N N . VAL A 1 106 ? -6.261 12.816 19.442 1.00 98.12 106 VAL A N 1
ATOM 805 C CA . VAL A 1 106 ? -7.170 12.255 18.432 1.00 98.12 106 VAL A CA 1
ATOM 806 C C . VAL A 1 106 ? -7.287 10.741 18.607 1.00 98.12 106 VAL A C 1
ATOM 808 O O . VAL A 1 106 ? -8.405 10.230 18.610 1.00 98.12 106 VAL A O 1
ATOM 811 N N . ASP A 1 107 ? -6.173 10.041 18.840 1.00 98.44 107 ASP A N 1
ATOM 812 C CA . ASP A 1 107 ? -6.194 8.592 19.071 1.00 98.44 107 ASP A CA 1
ATOM 813 C C . ASP A 1 107 ? -6.920 8.217 20.374 1.00 98.44 107 ASP A C 1
ATOM 815 O O . ASP A 1 107 ? -7.761 7.322 20.372 1.00 98.44 107 ASP A O 1
ATOM 819 N N . GLU A 1 108 ? -6.698 8.951 21.472 1.00 98.19 108 GLU A N 1
ATOM 820 C CA . GLU A 1 108 ? -7.453 8.742 22.717 1.00 98.19 108 GLU A CA 1
ATOM 821 C C . GLU A 1 108 ? -8.963 8.932 22.495 1.00 98.19 108 GLU A C 1
ATOM 823 O O . GLU A 1 108 ? -9.779 8.139 22.970 1.00 98.19 108 GLU A O 1
ATOM 828 N N . CYS A 1 109 ? -9.354 9.962 21.740 1.00 98.31 109 CYS A N 1
ATOM 829 C CA . CYS A 1 109 ? -10.753 10.198 21.408 1.00 98.31 109 CYS A CA 1
ATOM 830 C C . CYS A 1 109 ? -11.354 9.099 20.524 1.00 98.31 109 CYS A C 1
ATOM 832 O O . CYS A 1 109 ? -12.496 8.699 20.764 1.00 98.31 109 CYS A O 1
ATOM 834 N N . ALA A 1 110 ? -10.596 8.580 19.556 1.00 98.25 110 ALA A N 1
ATOM 835 C CA . ALA A 1 110 ? -10.994 7.437 18.740 1.00 98.25 110 ALA A CA 1
ATOM 836 C C . ALA A 1 110 ? -11.267 6.196 19.610 1.00 98.25 110 ALA A C 1
ATOM 838 O O . ALA A 1 110 ? -12.339 5.596 19.509 1.00 98.25 110 ALA A O 1
ATOM 839 N N . GLU A 1 111 ? -10.362 5.870 20.537 1.00 98.38 111 GLU A N 1
ATOM 840 C CA . GLU A 1 111 ? -10.528 4.747 21.471 1.00 98.38 111 GLU A CA 1
ATOM 841 C C . GLU A 1 111 ? -11.728 4.944 22.415 1.00 98.38 111 GLU A C 1
ATOM 843 O O . GLU A 1 111 ? -12.484 4.008 22.686 1.00 98.38 111 GLU A O 1
ATOM 848 N N . MET A 1 112 ? -11.973 6.171 22.889 1.00 97.88 112 MET A N 1
ATOM 849 C CA . MET A 1 112 ? -13.139 6.476 23.727 1.00 97.88 112 MET A CA 1
ATOM 850 C C . MET A 1 112 ? -14.471 6.276 22.991 1.00 97.88 112 MET A C 1
ATOM 852 O O . MET A 1 112 ? -15.428 5.760 23.579 1.00 97.88 112 MET A O 1
ATOM 856 N N . LEU A 1 113 ? -14.549 6.702 21.729 1.00 97.75 113 LEU A N 1
ATOM 857 C CA . LEU A 1 113 ? -15.741 6.529 20.900 1.00 97.75 113 LEU A CA 1
ATOM 858 C C . LEU A 1 113 ? -15.968 5.052 20.562 1.00 97.75 113 LEU A C 1
ATOM 860 O O . LEU A 1 113 ? -17.088 4.563 20.725 1.00 97.75 113 LEU A O 1
ATOM 864 N N . LEU A 1 114 ? -14.902 4.327 20.214 1.00 98.25 114 LEU A N 1
ATOM 865 C CA . LEU A 1 114 ? -14.944 2.884 19.993 1.00 98.25 114 LEU A CA 1
ATOM 866 C C . LEU A 1 114 ? -15.433 2.136 21.241 1.00 98.25 114 LEU A C 1
ATOM 868 O O . LEU A 1 114 ? -16.355 1.326 21.164 1.00 98.25 114 LEU A O 1
ATOM 872 N N . ALA A 1 115 ? -14.884 2.447 22.417 1.00 97.56 115 ALA A N 1
ATOM 873 C CA . ALA A 1 115 ? -15.290 1.827 23.678 1.00 97.56 115 ALA A CA 1
ATOM 874 C C . ALA A 1 115 ? -16.740 2.160 24.076 1.00 97.56 115 ALA A C 1
ATOM 876 O O . ALA A 1 115 ? -17.395 1.374 24.769 1.00 97.56 115 ALA A O 1
ATOM 877 N N . ARG A 1 116 ? -17.259 3.329 23.672 1.00 96.44 116 ARG A N 1
ATOM 878 C CA . ARG A 1 116 ? -18.677 3.678 23.837 1.00 96.44 116 ARG A CA 1
ATOM 879 C C . ARG A 1 116 ? -19.547 2.822 22.928 1.00 96.44 116 ARG A C 1
ATOM 881 O O . ARG A 1 116 ? -20.544 2.285 23.407 1.00 96.44 116 ARG A O 1
ATOM 888 N N . ASP A 1 117 ? -19.193 2.709 21.652 1.00 96.94 117 ASP A N 1
ATOM 889 C CA . ASP A 1 117 ? -19.993 1.974 20.674 1.00 96.94 117 ASP A CA 1
ATOM 890 C C . ASP A 1 117 ? -19.944 0.468 20.918 1.00 96.94 117 ASP A C 1
ATOM 892 O O . ASP A 1 117 ? -20.976 -0.185 20.816 1.00 96.94 117 ASP A O 1
ATOM 896 N N . GLY A 1 118 ? -18.817 -0.074 21.384 1.00 95.81 118 GLY A N 1
ATOM 897 C CA . GLY A 1 118 ? -18.689 -1.484 21.763 1.00 95.81 118 GLY A CA 1
ATOM 898 C C . GLY A 1 118 ? -19.637 -1.944 22.882 1.00 95.81 118 GLY A C 1
ATOM 899 O O . GLY A 1 118 ? -19.834 -3.143 23.059 1.00 95.81 118 GLY A O 1
ATOM 900 N N . LYS A 1 119 ? -20.264 -1.022 23.630 1.00 96.19 119 LYS A N 1
ATOM 901 C CA . LYS A 1 119 ? -21.297 -1.340 24.639 1.00 96.19 119 LYS A CA 1
ATOM 902 C C . LYS A 1 119 ? -22.698 -1.501 24.045 1.00 96.19 119 LYS A C 1
ATOM 904 O O . LYS A 1 119 ? -23.598 -1.976 24.735 1.00 96.19 119 LYS A O 1
ATOM 909 N N . ASP A 1 120 ? -22.908 -1.070 22.805 1.00 96.19 120 ASP A N 1
ATOM 910 C CA . ASP A 1 120 ? -24.175 -1.211 22.098 1.00 96.19 120 ASP A CA 1
ATOM 911 C C . ASP A 1 120 ? -24.281 -2.616 21.491 1.00 96.19 120 ASP A C 1
ATOM 913 O O . ASP A 1 120 ? -23.473 -3.014 20.654 1.00 96.19 120 ASP A O 1
ATOM 917 N N . ALA A 1 121 ? -25.327 -3.359 21.862 1.00 95.50 121 ALA A N 1
ATOM 918 C CA . ALA A 1 121 ? -25.583 -4.708 21.356 1.00 95.50 121 ALA A CA 1
ATOM 919 C C . ALA A 1 121 ? -25.733 -4.771 19.821 1.00 95.50 121 ALA A C 1
ATOM 921 O O . ALA A 1 121 ? -25.528 -5.823 19.218 1.00 95.50 121 ALA A O 1
ATOM 922 N N . THR A 1 122 ? -26.077 -3.655 19.172 1.00 96.62 122 THR A N 1
ATOM 923 C CA . THR A 1 122 ? -26.210 -3.568 17.712 1.00 96.62 122 THR A CA 1
ATOM 924 C C . THR A 1 122 ? -24.900 -3.232 16.999 1.00 96.62 122 THR A C 1
ATOM 926 O O . THR A 1 122 ? -24.848 -3.350 15.771 1.00 96.62 122 THR A O 1
ATOM 929 N N . PHE A 1 123 ? -23.838 -2.863 17.728 1.00 96.94 123 PHE A N 1
ATOM 930 C CA . PHE A 1 123 ? -22.570 -2.371 17.177 1.00 96.94 123 PHE A CA 1
ATOM 931 C C . PHE A 1 123 ? -21.992 -3.281 16.098 1.00 96.94 123 PHE A C 1
ATOM 933 O O . PHE A 1 123 ? -21.814 -2.832 14.968 1.00 96.94 123 PHE A O 1
ATOM 940 N N . LYS A 1 124 ? -21.806 -4.574 16.402 1.00 96.06 124 LYS A N 1
ATOM 941 C CA . LYS A 1 124 ? -21.285 -5.563 15.444 1.00 96.06 124 LYS A CA 1
ATOM 942 C C . LYS A 1 124 ? -22.107 -5.586 14.154 1.00 96.06 124 LYS A C 1
ATOM 944 O O . LYS A 1 124 ? -21.550 -5.488 13.068 1.00 96.06 124 LYS A O 1
ATOM 949 N N . SER A 1 125 ? -23.436 -5.650 14.256 1.00 95.44 125 SER A N 1
ATOM 950 C CA . SER A 1 125 ? -24.311 -5.695 13.075 1.00 95.44 125 SER A CA 1
ATOM 951 C C . SER A 1 125 ? -24.266 -4.408 12.240 1.00 95.44 125 SER A C 1
ATOM 953 O O . SER A 1 125 ? -24.253 -4.473 11.011 1.00 95.44 125 SER A O 1
ATOM 955 N N . ARG A 1 126 ? -24.194 -3.237 12.892 1.00 96.50 126 ARG A N 1
ATOM 956 C CA . ARG A 1 126 ? -24.077 -1.938 12.217 1.00 96.50 126 ARG A CA 1
ATOM 957 C C . ARG A 1 126 ? -22.724 -1.800 11.527 1.00 96.50 126 ARG A C 1
ATOM 959 O O . ARG A 1 126 ? -22.686 -1.399 10.368 1.00 96.50 126 ARG A O 1
ATOM 966 N N . LEU A 1 127 ? -21.646 -2.190 12.204 1.00 96.44 127 LEU A N 1
ATOM 967 C CA . LEU A 1 127 ? -20.296 -2.120 11.662 1.00 96.44 127 LEU A CA 1
ATOM 968 C C . LEU A 1 127 ? -20.108 -3.075 10.481 1.00 96.44 127 LEU A C 1
ATOM 970 O O . LEU A 1 127 ? -19.604 -2.657 9.448 1.00 96.44 127 LEU A O 1
ATOM 974 N N . LEU A 1 128 ? -20.593 -4.317 10.567 1.00 94.94 128 LEU A N 1
ATOM 975 C CA . LEU A 1 128 ? -20.557 -5.250 9.434 1.00 94.94 128 LEU A CA 1
ATOM 976 C C . LEU A 1 128 ? -21.361 -4.735 8.232 1.00 94.94 128 LEU A C 1
ATOM 978 O O . LEU A 1 128 ? -21.027 -5.037 7.091 1.00 94.94 128 LEU A O 1
ATOM 982 N N . LYS A 1 129 ? -22.424 -3.953 8.448 1.00 93.75 129 LYS A N 1
ATOM 983 C CA . LYS A 1 129 ? -23.177 -3.330 7.351 1.00 93.75 129 LYS A CA 1
ATOM 984 C C . LYS A 1 129 ? -22.416 -2.161 6.710 1.00 93.75 129 LYS A C 1
ATOM 986 O O . LYS A 1 129 ? -22.508 -1.998 5.493 1.00 93.75 129 LYS A O 1
ATOM 991 N N . ALA A 1 130 ? -21.708 -1.372 7.516 1.00 93.94 130 ALA A N 1
ATOM 992 C CA . ALA A 1 130 ? -20.962 -0.192 7.079 1.00 93.94 130 ALA A CA 1
ATOM 993 C C . ALA A 1 130 ? -19.581 -0.520 6.483 1.00 93.94 130 ALA A C 1
ATOM 995 O O . ALA A 1 130 ? -19.137 0.170 5.576 1.00 93.94 130 ALA A O 1
ATOM 996 N N . GLY A 1 131 ? -18.917 -1.579 6.958 1.00 90.19 131 GLY A N 1
ATOM 997 C CA . GLY A 1 131 ? -17.598 -2.021 6.499 1.00 90.19 131 GLY A CA 1
ATOM 998 C C . GLY A 1 131 ? -17.645 -2.660 5.112 1.00 90.19 131 GLY A C 1
ATOM 999 O O . GLY A 1 131 ? -17.561 -3.881 4.984 1.00 90.19 131 GLY A O 1
ATOM 1000 N N . GLN A 1 132 ? -17.828 -1.833 4.087 1.00 87.75 132 GLN A N 1
ATOM 1001 C CA . GLN A 1 132 ? -17.839 -2.224 2.680 1.00 87.75 132 GLN A CA 1
ATOM 1002 C C . GLN A 1 132 ? -16.489 -1.921 2.027 1.00 87.75 132 GLN A C 1
ATOM 1004 O O . GLN A 1 132 ? -15.715 -1.101 2.519 1.00 87.75 132 GLN A O 1
ATOM 1009 N N . ALA A 1 133 ? -16.200 -2.606 0.921 1.00 82.88 133 ALA A N 1
ATOM 1010 C CA . ALA A 1 133 ? -15.002 -2.337 0.143 1.00 82.88 133 ALA A CA 1
ATOM 1011 C C . ALA A 1 133 ? -15.070 -0.908 -0.420 1.00 82.88 133 ALA A C 1
ATOM 1013 O O . ALA A 1 133 ? -16.060 -0.567 -1.073 1.00 82.88 133 ALA A O 1
ATOM 1014 N N . PRO A 1 134 ? -14.035 -0.078 -0.217 1.00 77.56 134 PRO A N 1
ATOM 1015 C CA . PRO A 1 134 ? -14.048 1.259 -0.776 1.00 77.56 134 PRO A CA 1
ATOM 1016 C C . PRO A 1 134 ? -14.085 1.250 -2.309 1.00 77.56 134 PRO A C 1
ATOM 1018 O O . PRO A 1 134 ? -13.338 0.514 -2.976 1.00 77.56 134 PRO A O 1
ATOM 1021 N N . HIS A 1 135 ? -14.944 2.098 -2.873 1.00 70.00 135 HIS A N 1
ATOM 1022 C CA . HIS A 1 135 ? -15.047 2.326 -4.309 1.00 70.00 135 HIS A CA 1
ATOM 1023 C C . HIS A 1 135 ? -14.928 3.823 -4.635 1.00 70.00 135 HIS A C 1
ATOM 1025 O O . HIS A 1 135 ? -15.587 4.662 -4.025 1.00 70.00 135 HIS A O 1
ATOM 1031 N N . HIS A 1 136 ? -14.125 4.161 -5.644 1.00 61.34 136 HIS A N 1
ATOM 1032 C CA . HIS A 1 136 ? -14.009 5.533 -6.163 1.00 61.34 136 HIS A CA 1
ATOM 1033 C C . HIS A 1 136 ? -14.749 5.707 -7.496 1.00 61.34 136 HIS A C 1
ATOM 1035 O O . HIS A 1 136 ? -14.581 6.701 -8.200 1.00 61.34 136 HIS A O 1
ATOM 1041 N N . TYR A 1 137 ? -15.595 4.737 -7.853 1.00 60.12 137 TYR A N 1
ATOM 1042 C CA . TYR A 1 137 ? -16.408 4.802 -9.057 1.00 60.12 137 TYR A CA 1
ATOM 1043 C C . TYR A 1 137 ? -17.566 5.783 -8.875 1.00 60.12 137 TYR A C 1
ATOM 1045 O O . TYR A 1 137 ? -18.388 5.654 -7.969 1.00 60.12 137 TYR A O 1
ATOM 1053 N N . ASN A 1 138 ? -17.681 6.742 -9.793 1.00 58.81 138 ASN A N 1
ATOM 1054 C CA . ASN A 1 138 ? -18.861 7.591 -9.882 1.00 58.81 138 ASN A CA 1
ATOM 1055 C C . ASN A 1 138 ? -19.970 6.854 -10.652 1.00 58.81 138 ASN A C 1
ATOM 1057 O O . ASN A 1 138 ? -19.976 6.818 -11.885 1.00 58.81 138 ASN A O 1
ATOM 1061 N N . ASN A 1 139 ? -20.922 6.277 -9.916 1.00 61.44 139 ASN A N 1
ATOM 1062 C CA . ASN A 1 139 ? -22.019 5.482 -10.480 1.00 61.44 139 ASN A CA 1
ATOM 1063 C C . ASN A 1 139 ? -22.882 6.260 -11.490 1.00 61.44 139 ASN A C 1
ATOM 1065 O O . ASN A 1 139 ? -23.338 5.683 -12.475 1.00 61.44 139 ASN A O 1
ATOM 1069 N N . TRP A 1 140 ? -23.061 7.573 -11.305 1.00 59.19 140 TRP A N 1
ATOM 1070 C CA . TRP A 1 140 ? -23.824 8.410 -12.237 1.00 59.19 140 TRP A CA 1
ATOM 1071 C C . TRP A 1 140 ? -23.068 8.676 -13.533 1.00 59.19 140 TRP A C 1
ATOM 1073 O O . TRP A 1 140 ? -23.656 8.598 -14.608 1.00 59.19 140 TRP A O 1
ATOM 1083 N N . VAL A 1 141 ? -21.761 8.929 -13.453 1.00 58.50 141 VAL A N 1
ATOM 1084 C CA . VAL A 1 141 ? -20.910 9.082 -14.643 1.00 58.50 141 VAL A CA 1
ATOM 1085 C C . VAL A 1 141 ? -20.796 7.757 -15.404 1.00 58.50 141 VAL A C 1
ATOM 1087 O O . VAL A 1 141 ? -20.776 7.774 -16.630 1.00 58.50 141 VAL A O 1
ATOM 1090 N N . ARG A 1 142 ? -20.819 6.604 -14.718 1.00 58.12 142 ARG A N 1
ATOM 1091 C CA . ARG A 1 142 ? -20.906 5.283 -15.371 1.00 58.12 142 ARG A CA 1
ATOM 1092 C C . ARG A 1 142 ? -22.249 5.051 -16.066 1.00 58.12 142 ARG A C 1
ATOM 1094 O O . ARG A 1 142 ? -22.265 4.540 -17.179 1.00 58.12 142 ARG A O 1
ATOM 1101 N N . ALA A 1 143 ? -23.359 5.413 -15.420 1.00 62.00 143 ALA A N 1
ATOM 1102 C CA . ALA A 1 143 ? -24.704 5.162 -15.939 1.00 62.00 143 ALA A CA 1
ATOM 1103 C C . ALA A 1 143 ? -25.131 6.141 -17.049 1.00 62.00 143 ALA A C 1
ATOM 1105 O O . ALA A 1 143 ? -25.854 5.750 -17.961 1.00 62.00 143 ALA A O 1
ATOM 1106 N N . ALA A 1 144 ? -24.701 7.405 -16.976 1.00 58.12 144 ALA A N 1
ATOM 1107 C CA . ALA A 1 144 ? -25.075 8.460 -17.923 1.00 58.12 144 ALA A CA 1
ATOM 1108 C C . ALA A 1 144 ? -23.970 8.810 -18.938 1.00 58.12 144 ALA A C 1
ATOM 1110 O O . ALA A 1 144 ? -24.236 9.506 -19.918 1.00 58.12 144 ALA A O 1
ATOM 1111 N N . GLY A 1 145 ? -22.728 8.378 -18.702 1.00 52.81 145 GLY A N 1
ATOM 1112 C CA . GLY A 1 145 ? -21.586 8.691 -19.558 1.00 52.81 145 GLY A CA 1
ATOM 1113 C C . GLY A 1 145 ? -21.513 7.837 -20.824 1.00 52.81 145 GLY A C 1
ATOM 1114 O O . GLY A 1 145 ? -22.048 6.734 -20.901 1.00 52.81 145 GLY A O 1
ATOM 1115 N N . LEU A 1 146 ? -20.759 8.326 -21.813 1.00 56.19 146 LEU A N 1
ATOM 1116 C CA . LEU A 1 146 ? -20.434 7.650 -23.082 1.00 56.19 146 LEU A CA 1
ATOM 1117 C C . LEU A 1 146 ? -19.521 6.410 -22.903 1.00 56.19 146 LEU A C 1
ATOM 1119 O O . LEU A 1 146 ? -18.826 6.028 -23.841 1.00 56.19 146 LEU A O 1
ATOM 1123 N N . TYR A 1 147 ? -19.507 5.772 -21.728 1.00 55.00 147 TYR A N 1
ATOM 1124 C CA . TYR A 1 147 ? -18.666 4.614 -21.389 1.00 55.00 147 TYR A CA 1
ATOM 1125 C C . TYR A 1 147 ? -18.784 3.458 -22.412 1.00 55.00 147 TYR A C 1
ATOM 1127 O O . TYR A 1 147 ? -17.758 2.913 -22.825 1.00 55.00 147 TYR A O 1
ATOM 1135 N N . PRO A 1 148 ? -19.988 3.139 -22.944 1.00 59.50 148 PRO A N 1
ATOM 1136 C CA . PRO A 1 148 ? -20.145 2.167 -24.029 1.00 59.50 148 PRO A CA 1
ATOM 1137 C C . PRO A 1 148 ? -19.568 2.603 -25.383 1.00 59.50 148 PRO A C 1
ATOM 1139 O O . PRO A 1 148 ? -19.516 1.788 -26.290 1.00 59.50 148 PRO A O 1
ATOM 1142 N N . LEU A 1 149 ? -19.130 3.847 -25.572 1.00 61.16 149 LEU A N 1
ATOM 1143 C CA . LEU A 1 149 ? -18.438 4.282 -26.795 1.00 61.16 149 LEU A CA 1
ATOM 1144 C C . LEU A 1 149 ? -16.933 4.431 -26.565 1.00 61.16 149 LEU A C 1
ATOM 1146 O O . LEU A 1 149 ? -16.144 4.067 -27.435 1.00 61.16 149 LEU A O 1
ATOM 1150 N N . THR A 1 150 ? -16.518 4.896 -25.384 1.00 64.06 150 THR A N 1
ATOM 1151 C CA . THR A 1 150 ? -15.094 5.004 -25.036 1.00 64.06 150 THR A CA 1
ATOM 1152 C C . THR A 1 150 ? -14.431 3.637 -24.863 1.00 64.06 150 THR A C 1
ATOM 1154 O O . THR A 1 150 ? -13.242 3.525 -25.154 1.00 64.06 150 THR A O 1
ATOM 1157 N N . HIS A 1 151 ? -15.176 2.584 -24.486 1.00 66.88 151 HIS A N 1
ATOM 1158 C CA . HIS A 1 151 ? -14.616 1.229 -24.350 1.00 66.88 151 HIS A CA 1
ATOM 1159 C C . HIS A 1 151 ? -14.003 0.693 -25.653 1.00 66.88 151 HIS A C 1
ATOM 1161 O O . HIS A 1 151 ? -13.015 -0.024 -25.594 1.00 66.88 151 HIS A O 1
ATOM 1167 N N . ILE A 1 152 ? -14.535 1.069 -26.825 1.00 67.50 152 ILE A N 1
ATOM 1168 C CA . ILE A 1 152 ? -14.001 0.624 -28.124 1.00 67.50 152 ILE A CA 1
ATOM 1169 C C . ILE A 1 152 ? -12.605 1.214 -28.343 1.00 67.50 152 ILE A C 1
ATOM 1171 O O . ILE A 1 152 ? -11.682 0.507 -28.736 1.00 67.50 152 ILE A O 1
ATOM 1175 N N . GLY A 1 153 ? -12.442 2.512 -28.065 1.00 69.31 153 GLY A N 1
ATOM 1176 C CA . GLY A 1 153 ? -11.149 3.188 -28.178 1.00 69.31 153 GLY A CA 1
ATOM 1177 C C . GLY A 1 153 ? -10.120 2.635 -27.192 1.00 69.31 153 GLY A C 1
ATOM 1178 O O . GLY A 1 153 ? -8.975 2.411 -27.575 1.00 69.31 153 GLY A O 1
ATOM 1179 N N . VAL A 1 154 ? -10.543 2.352 -25.955 1.00 74.31 154 VAL A N 1
ATOM 1180 C CA . VAL A 1 154 ? -9.696 1.713 -24.934 1.00 74.31 154 VAL A CA 1
ATOM 1181 C C . VAL A 1 154 ? -9.302 0.299 -25.356 1.00 74.31 154 VAL A C 1
ATOM 1183 O O . VAL A 1 154 ? -8.128 -0.040 -25.279 1.00 74.31 154 VAL A O 1
ATOM 1186 N N . ALA A 1 155 ? -10.242 -0.499 -25.870 1.00 74.56 155 ALA A N 1
ATOM 1187 C CA . ALA A 1 155 ? -9.981 -1.857 -26.336 1.00 74.56 155 ALA A CA 1
ATOM 1188 C C . ALA A 1 155 ? -8.968 -1.896 -27.478 1.00 74.56 155 ALA A C 1
ATOM 1190 O O . ALA A 1 155 ? -7.977 -2.614 -27.400 1.00 74.56 155 ALA A O 1
ATOM 1191 N N . LEU A 1 156 ? -9.170 -1.064 -28.502 1.00 75.50 156 LEU A N 1
ATOM 1192 C CA . LEU A 1 156 ? -8.243 -0.960 -29.627 1.00 75.50 156 LEU A CA 1
ATOM 1193 C C . LEU A 1 156 ? -6.867 -0.442 -29.191 1.00 75.50 156 LEU A C 1
ATOM 1195 O O . LEU A 1 156 ? -5.848 -0.932 -29.677 1.00 75.50 156 LEU A O 1
ATOM 1199 N N . GLY A 1 157 ? -6.827 0.534 -28.279 1.00 78.75 157 GLY A N 1
ATOM 1200 C CA . GLY A 1 157 ? -5.582 1.038 -27.701 1.00 78.75 157 GLY A CA 1
ATOM 1201 C C . GLY A 1 157 ? -4.835 -0.039 -26.918 1.00 78.75 157 GLY A C 1
ATOM 1202 O O . GLY A 1 157 ? -3.632 -0.203 -27.099 1.00 78.75 157 GLY A O 1
ATOM 1203 N N . PHE A 1 158 ? -5.551 -0.822 -26.112 1.00 79.31 158 PHE A N 1
ATOM 1204 C CA . PHE A 1 158 ? -4.985 -1.916 -25.331 1.00 79.31 158 PHE A CA 1
ATOM 1205 C C . PHE A 1 158 ? -4.508 -3.079 -26.208 1.00 79.31 158 PHE A C 1
ATOM 1207 O O . PHE A 1 158 ? -3.420 -3.606 -25.991 1.00 79.31 158 PHE A O 1
ATOM 1214 N N . ASP A 1 159 ? -5.268 -3.460 -27.236 1.00 82.75 159 ASP A N 1
ATOM 1215 C CA . ASP A 1 159 ? -4.851 -4.487 -28.196 1.00 82.75 159 ASP A CA 1
ATOM 1216 C C . ASP A 1 159 ? -3.606 -4.068 -28.977 1.00 82.75 159 ASP A C 1
ATOM 1218 O O . ASP A 1 159 ? -2.696 -4.878 -29.164 1.00 82.75 159 ASP A O 1
ATOM 1222 N N . ARG A 1 160 ? -3.529 -2.794 -29.376 1.00 85.12 160 ARG A N 1
ATOM 1223 C CA . ARG A 1 160 ? -2.330 -2.239 -30.002 1.00 85.12 160 ARG A CA 1
ATOM 1224 C C . ARG A 1 160 ? -1.144 -2.245 -29.045 1.00 85.12 160 ARG A C 1
ATOM 1226 O O . ARG A 1 160 ? -0.088 -2.740 -29.412 1.00 85.12 160 ARG A O 1
ATOM 1233 N N . TRP A 1 161 ? -1.335 -1.774 -27.814 1.00 85.81 161 TRP A N 1
ATOM 1234 C CA . TRP A 1 161 ? -0.291 -1.811 -26.794 1.00 85.81 161 TRP A CA 1
ATOM 1235 C C . TRP A 1 161 ? 0.229 -3.239 -26.578 1.00 85.81 161 TRP A C 1
ATOM 1237 O O . TRP A 1 161 ? 1.439 -3.449 -26.573 1.00 85.81 161 TRP A O 1
ATOM 1247 N N . LYS A 1 162 ? -0.658 -4.242 -26.494 1.00 86.81 162 LYS A N 1
ATOM 1248 C CA . LYS A 1 162 ? -0.260 -5.655 -26.391 1.00 86.81 162 LYS A CA 1
ATOM 1249 C C . LYS A 1 162 ? 0.569 -6.108 -27.591 1.00 86.81 162 LYS A C 1
ATOM 1251 O O . LYS A 1 162 ? 1.578 -6.776 -27.398 1.00 86.81 162 LYS A O 1
ATOM 1256 N N . ALA A 1 163 ? 0.148 -5.773 -28.809 1.00 88.62 163 ALA A N 1
ATOM 1257 C CA . ALA A 1 163 ? 0.879 -6.136 -30.021 1.00 88.62 163 ALA A CA 1
ATOM 1258 C C . ALA A 1 163 ? 2.277 -5.499 -30.072 1.00 88.62 163 ALA A C 1
ATOM 1260 O O . ALA A 1 163 ? 3.217 -6.154 -30.513 1.00 88.62 163 ALA A O 1
ATOM 1261 N N . ASP A 1 164 ? 2.405 -4.266 -29.581 1.00 88.56 164 ASP A N 1
ATOM 1262 C CA . ASP A 1 164 ? 3.657 -3.510 -29.593 1.00 88.56 164 ASP A CA 1
ATOM 1263 C C . ASP A 1 164 ? 4.614 -3.933 -28.452 1.00 88.56 164 ASP A C 1
ATOM 1265 O O . ASP A 1 164 ? 5.826 -3.836 -28.618 1.00 88.56 164 ASP A O 1
ATOM 1269 N N . ASN A 1 165 ? 4.102 -4.437 -27.315 1.00 88.00 165 ASN A N 1
ATOM 1270 C CA . ASN A 1 165 ? 4.907 -4.682 -26.101 1.00 88.00 165 ASN A CA 1
ATOM 1271 C C . ASN A 1 165 ? 5.060 -6.163 -25.707 1.00 88.00 165 ASN A C 1
ATOM 1273 O O . ASN A 1 165 ? 6.096 -6.549 -25.171 1.00 88.00 165 ASN A O 1
ATOM 1277 N N . LEU A 1 166 ? 4.061 -7.023 -25.946 1.00 90.25 166 LEU A N 1
ATOM 1278 C CA . LEU A 1 166 ? 4.131 -8.424 -25.504 1.00 90.25 166 LEU A CA 1
ATOM 1279 C C . LEU A 1 166 ? 5.156 -9.298 -26.249 1.00 90.25 166 LEU A C 1
ATOM 1281 O O . LEU A 1 166 ? 5.699 -10.200 -25.608 1.00 90.25 166 LEU A O 1
ATOM 1285 N N . PRO A 1 167 ? 5.458 -9.093 -27.550 1.00 91.81 167 PRO A N 1
ATOM 1286 C CA . PRO A 1 167 ? 6.455 -9.912 -28.240 1.00 91.81 167 PRO A CA 1
ATOM 1287 C C . PRO A 1 167 ? 7.839 -9.908 -27.574 1.00 91.81 167 PRO A C 1
ATOM 1289 O O . PRO A 1 167 ? 8.493 -10.948 -27.567 1.00 91.81 167 PRO A O 1
ATOM 1292 N N . ALA A 1 168 ? 8.239 -8.792 -26.950 1.00 86.94 168 ALA A N 1
ATOM 1293 C CA . ALA A 1 168 ? 9.533 -8.647 -26.281 1.00 86.94 168 ALA A CA 1
ATOM 1294 C C . ALA A 1 168 ? 9.741 -9.653 -25.131 1.00 86.94 168 ALA A C 1
ATOM 1296 O O . ALA A 1 168 ? 10.865 -10.070 -24.868 1.00 86.94 168 ALA A O 1
ATOM 1297 N N . PHE A 1 169 ? 8.665 -10.128 -24.488 1.00 87.88 169 PHE A N 1
ATOM 1298 C CA . PHE A 1 169 ? 8.752 -11.155 -23.438 1.00 87.88 169 PHE A CA 1
ATOM 1299 C C . PHE A 1 169 ? 9.168 -12.538 -23.964 1.00 87.88 169 PHE A C 1
ATOM 1301 O O . PHE A 1 169 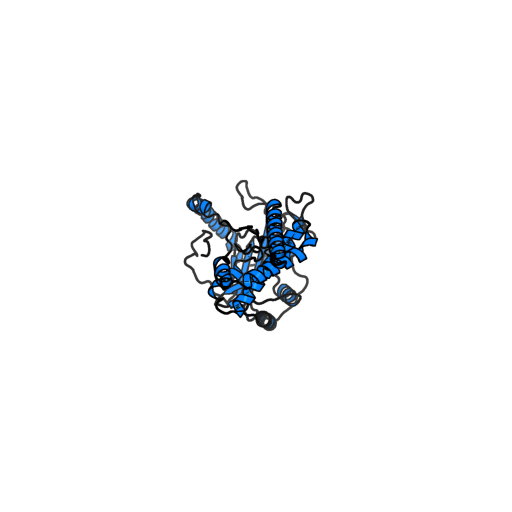? 9.516 -13.414 -23.173 1.00 87.88 169 PHE A O 1
ATOM 1308 N N . GLY A 1 170 ? 9.107 -12.761 -25.281 1.00 88.00 170 GLY A N 1
ATOM 1309 C CA . GLY A 1 170 ? 9.598 -13.980 -25.925 1.00 88.00 170 GLY A CA 1
ATOM 1310 C C . GLY A 1 170 ? 11.062 -13.907 -26.363 1.00 88.00 170 GLY A C 1
ATOM 1311 O O . GLY A 1 170 ? 11.579 -14.895 -26.889 1.00 88.00 170 GLY A O 1
ATOM 1312 N N . GLU A 1 171 ? 11.718 -12.758 -26.197 1.00 88.38 171 GLU A N 1
ATOM 1313 C CA . GLU A 1 171 ? 13.099 -12.543 -26.624 1.00 88.38 171 GLU A CA 1
ATOM 1314 C C . GLU A 1 171 ? 14.108 -12.922 -25.523 1.00 88.38 171 GLU A C 1
ATOM 1316 O O . GLU A 1 171 ? 13.776 -13.001 -24.341 1.00 88.38 171 GLU A O 1
ATOM 1321 N N . ASP A 1 172 ? 15.360 -13.190 -25.906 1.00 87.31 172 ASP A N 1
ATOM 1322 C CA . ASP A 1 172 ? 16.437 -13.491 -24.953 1.00 87.31 172 ASP A CA 1
ATOM 1323 C C . ASP A 1 172 ? 16.836 -12.205 -24.210 1.00 87.31 172 ASP A C 1
ATOM 1325 O O . ASP A 1 172 ? 17.306 -11.282 -24.855 1.00 87.31 172 ASP A O 1
ATOM 1329 N N . PRO A 1 173 ? 16.758 -12.102 -22.875 1.00 82.00 173 PRO A N 1
ATOM 1330 C CA . PRO A 1 173 ? 17.095 -10.856 -22.179 1.00 82.00 173 PRO A CA 1
ATOM 1331 C C . PRO A 1 173 ? 18.530 -10.342 -22.420 1.00 82.00 173 PRO A C 1
ATOM 1333 O O . PRO A 1 173 ? 18.834 -9.180 -22.169 1.00 82.00 173 PRO A O 1
ATOM 1336 N N . SER A 1 174 ? 19.450 -11.187 -22.900 1.00 84.00 174 SER A N 1
ATOM 1337 C CA . SER A 1 174 ? 20.840 -10.800 -23.159 1.00 84.00 174 SER A CA 1
ATOM 1338 C C . SER A 1 174 ? 21.032 -9.760 -24.268 1.00 84.00 174 SER A C 1
ATOM 1340 O O . SER A 1 174 ? 22.073 -9.100 -24.257 1.00 84.00 174 SER A O 1
ATOM 1342 N N . ILE A 1 175 ? 20.060 -9.564 -25.171 1.00 82.62 175 ILE A N 1
ATOM 1343 C CA . ILE A 1 175 ? 20.118 -8.499 -26.197 1.00 82.62 175 ILE A CA 1
ATOM 1344 C C . ILE A 1 175 ? 20.106 -7.087 -25.595 1.00 82.62 175 ILE A C 1
ATOM 1346 O O . ILE A 1 175 ? 20.687 -6.188 -26.199 1.00 82.62 175 ILE A O 1
ATOM 1350 N N . TRP A 1 176 ? 19.526 -6.896 -24.406 1.00 77.56 176 TRP A N 1
ATOM 1351 C CA . TRP A 1 176 ? 19.362 -5.576 -23.778 1.00 77.56 176 TRP A CA 1
ATOM 1352 C C . TRP A 1 176 ? 20.508 -5.198 -22.825 1.00 77.56 176 TRP A C 1
ATOM 1354 O O . TRP A 1 176 ? 20.789 -4.024 -22.602 1.00 77.56 176 TRP A O 1
ATOM 1364 N N . ARG A 1 177 ? 21.288 -6.181 -22.349 1.00 77.06 177 ARG A N 1
ATOM 1365 C CA . ARG A 1 177 ? 22.322 -5.981 -21.309 1.00 77.06 177 ARG A CA 1
ATOM 1366 C C . ARG A 1 177 ? 23.385 -4.923 -21.616 1.00 77.06 177 ARG A C 1
ATOM 1368 O O . ARG A 1 177 ? 24.061 -4.470 -20.699 1.00 77.06 177 ARG A O 1
ATOM 1375 N N . ALA A 1 178 ? 23.626 -4.603 -22.887 1.00 74.75 178 ALA A N 1
ATOM 1376 C CA . ALA A 1 178 ? 24.659 -3.643 -23.273 1.00 74.75 178 ALA A CA 1
ATOM 1377 C C . ALA A 1 178 ? 24.209 -2.173 -23.160 1.00 74.75 178 ALA A C 1
ATOM 1379 O O . ALA A 1 178 ? 25.075 -1.297 -23.139 1.00 74.75 178 ALA A O 1
ATOM 1380 N N . SER A 1 179 ? 22.901 -1.900 -23.109 1.00 81.81 179 SER A N 1
ATOM 1381 C CA . SER A 1 179 ? 22.326 -0.544 -23.083 1.00 81.81 179 SER A CA 1
ATOM 1382 C C . SER A 1 179 ? 21.660 -0.172 -21.753 1.00 81.81 179 SER A C 1
ATOM 1384 O O . SER A 1 179 ? 21.298 0.987 -21.563 1.00 81.81 179 SER A O 1
ATOM 1386 N N . GLU A 1 180 ? 21.538 -1.115 -20.818 1.00 90.00 180 GLU A N 1
ATOM 1387 C CA . GLU A 1 180 ? 20.801 -0.926 -19.567 1.00 90.00 180 GLU A CA 1
ATOM 1388 C C . GLU A 1 180 ? 21.682 -0.489 -18.388 1.00 90.00 180 GLU A C 1
ATOM 1390 O O . GLU A 1 180 ? 22.821 -0.931 -18.211 1.00 90.00 180 GLU A O 1
ATOM 1395 N N . ILE A 1 181 ? 21.100 0.331 -17.516 1.00 93.06 181 ILE A N 1
ATOM 1396 C CA . ILE A 1 181 ? 21.578 0.569 -16.157 1.00 93.06 181 ILE A CA 1
ATOM 1397 C C . ILE A 1 181 ? 20.860 -0.399 -15.217 1.00 93.06 181 ILE A C 1
ATOM 1399 O O . ILE A 1 181 ? 19.632 -0.491 -15.214 1.00 93.06 181 ILE A O 1
ATOM 1403 N N . LEU A 1 182 ? 21.639 -1.127 -14.412 1.00 93.38 182 LEU A N 1
ATOM 1404 C CA . LEU A 1 182 ? 21.121 -2.077 -13.431 1.00 93.38 182 LEU A CA 1
ATOM 1405 C C . LEU A 1 182 ? 21.023 -1.424 -12.054 1.00 93.38 182 LEU A C 1
ATOM 1407 O O . LEU A 1 182 ? 22.035 -1.062 -11.449 1.00 93.38 182 LEU A O 1
ATOM 1411 N N . TYR A 1 183 ? 19.806 -1.347 -11.532 1.00 94.44 183 TYR A N 1
ATOM 1412 C CA . TYR A 1 183 ? 19.527 -0.969 -10.156 1.00 94.44 183 TYR A CA 1
ATOM 1413 C C . TYR A 1 183 ? 19.316 -2.239 -9.331 1.00 94.44 183 TYR A C 1
ATOM 1415 O O . TYR A 1 183 ? 18.346 -2.973 -9.523 1.00 94.44 183 TYR A O 1
ATOM 1423 N N . THR A 1 184 ? 20.246 -2.497 -8.413 1.00 92.75 184 THR A N 1
ATOM 1424 C CA . THR A 1 184 ? 20.248 -3.665 -7.524 1.00 92.75 184 THR A CA 1
ATOM 1425 C C . THR A 1 184 ? 20.400 -3.230 -6.073 1.00 92.75 184 THR A C 1
ATOM 1427 O O . THR A 1 184 ? 21.017 -2.201 -5.783 1.00 92.75 184 THR A O 1
ATOM 1430 N N . LEU A 1 185 ? 19.883 -4.033 -5.143 1.00 89.44 185 LEU A N 1
ATOM 1431 C CA . LEU A 1 185 ? 20.290 -3.921 -3.748 1.00 89.44 185 LEU A CA 1
ATOM 1432 C C . LEU A 1 185 ? 21.735 -4.411 -3.593 1.00 89.44 185 LEU A C 1
ATOM 1434 O O . LEU A 1 185 ? 22.205 -5.269 -4.337 1.00 89.44 185 LEU A O 1
ATOM 1438 N N . ALA A 1 186 ? 22.450 -3.841 -2.624 1.00 77.12 186 ALA A N 1
ATOM 1439 C CA . ALA A 1 186 ? 23.851 -4.169 -2.357 1.00 77.12 186 ALA A CA 1
ATOM 1440 C C . ALA A 1 186 ? 24.045 -5.513 -1.627 1.00 77.12 186 ALA A C 1
ATOM 1442 O O . ALA A 1 186 ? 25.183 -5.940 -1.434 1.00 77.12 186 ALA A O 1
ATOM 1443 N N . ALA A 1 187 ? 22.962 -6.142 -1.166 1.00 67.75 187 ALA A N 1
ATOM 1444 C CA . ALA A 1 187 ? 22.999 -7.365 -0.381 1.00 67.75 187 ALA A CA 1
ATOM 1445 C C . ALA A 1 187 ? 22.548 -8.563 -1.224 1.00 67.75 187 ALA A C 1
ATOM 1447 O O . ALA A 1 187 ? 21.384 -8.642 -1.600 1.00 67.75 187 ALA A O 1
ATOM 1448 N N . ASP A 1 188 ? 23.461 -9.511 -1.434 1.00 63.25 188 ASP A N 1
ATOM 1449 C CA . ASP A 1 188 ? 23.133 -10.877 -1.845 1.00 63.25 188 ASP A CA 1
ATOM 1450 C C . ASP A 1 188 ? 22.908 -11.701 -0.573 1.00 63.25 188 ASP A C 1
ATOM 1452 O O . ASP A 1 188 ? 23.849 -12.246 0.017 1.00 63.25 188 ASP A O 1
ATOM 1456 N N . PHE A 1 189 ? 21.666 -11.723 -0.092 1.00 72.75 189 PHE A N 1
ATOM 1457 C CA . PHE A 1 189 ? 21.271 -12.550 1.042 1.00 72.75 189 PHE A CA 1
ATOM 1458 C C . PHE A 1 189 ? 20.389 -13.695 0.558 1.00 72.75 189 PHE A C 1
ATOM 1460 O O . PHE A 1 189 ? 19.282 -13.472 0.077 1.00 72.75 189 PHE A O 1
ATOM 1467 N N . ASP A 1 190 ? 20.881 -14.921 0.715 1.00 80.31 190 ASP A N 1
ATOM 1468 C CA . ASP A 1 190 ? 20.094 -16.120 0.451 1.00 80.31 190 ASP A CA 1
ATOM 1469 C C . ASP A 1 190 ? 19.286 -16.482 1.705 1.00 80.31 190 ASP A C 1
ATOM 1471 O O . ASP A 1 190 ? 19.850 -16.685 2.787 1.00 80.31 190 ASP A O 1
ATOM 1475 N N . LEU A 1 191 ? 17.961 -16.523 1.568 1.00 88.50 191 LEU A N 1
ATOM 1476 C CA . LEU A 1 191 ? 17.031 -16.907 2.625 1.00 88.50 191 LEU A CA 1
ATOM 1477 C C . LEU A 1 191 ? 16.260 -18.145 2.156 1.00 88.50 191 LEU A C 1
ATOM 1479 O O . LEU A 1 191 ? 15.425 -18.012 1.262 1.00 88.50 191 LEU A O 1
ATOM 1483 N N . PRO A 1 192 ? 16.491 -19.329 2.752 1.00 92.12 192 PRO A N 1
ATOM 1484 C CA . PRO A 1 192 ? 15.815 -20.546 2.323 1.00 92.12 192 PRO A CA 1
ATOM 1485 C C . PRO A 1 192 ? 14.293 -20.417 2.408 1.00 92.12 192 PRO A C 1
ATOM 1487 O O . PRO A 1 192 ? 13.772 -19.949 3.424 1.00 92.12 192 PRO A O 1
ATOM 1490 N N . ASP A 1 193 ? 13.578 -20.932 1.406 1.00 91.38 193 ASP A N 1
ATOM 1491 C CA . ASP A 1 193 ? 12.107 -20.941 1.381 1.00 91.38 193 ASP A CA 1
ATOM 1492 C C . ASP A 1 193 ? 11.512 -21.505 2.679 1.00 91.38 193 ASP A C 1
ATOM 1494 O O . ASP A 1 193 ? 10.553 -20.960 3.211 1.00 91.38 193 ASP A O 1
ATOM 1498 N N . SER A 1 194 ? 12.131 -22.538 3.266 1.00 93.19 194 SER A N 1
ATOM 1499 C CA . SER A 1 194 ? 11.685 -23.120 4.539 1.00 93.19 194 SER A CA 1
ATOM 1500 C C . SER A 1 194 ? 11.693 -22.131 5.706 1.00 93.19 194 SER A C 1
ATOM 1502 O O . SER A 1 194 ? 10.817 -22.192 6.569 1.00 93.19 194 SER A O 1
ATOM 1504 N N . ASP A 1 195 ? 12.670 -21.224 5.742 1.00 95.25 195 ASP A N 1
ATOM 1505 C CA . ASP A 1 195 ? 12.763 -20.191 6.774 1.00 95.25 195 ASP A CA 1
ATOM 1506 C C . ASP A 1 195 ? 11.708 -19.110 6.524 1.00 95.25 195 ASP A C 1
ATOM 1508 O O . ASP A 1 195 ? 11.043 -18.659 7.460 1.00 95.25 195 ASP A O 1
ATOM 1512 N N . VAL A 1 196 ? 11.493 -18.748 5.253 1.00 96.06 196 VAL A N 1
ATOM 1513 C CA . VAL A 1 196 ? 10.421 -17.834 4.838 1.00 96.06 196 VAL A CA 1
ATOM 1514 C C . VAL A 1 196 ? 9.055 -18.398 5.222 1.00 96.06 196 VAL A C 1
ATOM 1516 O O . VAL A 1 196 ? 8.279 -17.709 5.882 1.00 96.06 196 VAL A O 1
ATOM 1519 N N . GLY A 1 197 ? 8.775 -19.657 4.886 1.00 96.81 197 GLY A N 1
ATOM 1520 C CA . GLY A 1 197 ? 7.539 -20.346 5.247 1.00 96.81 197 GLY A CA 1
ATOM 1521 C C . GLY A 1 197 ? 7.324 -20.382 6.760 1.00 96.81 197 GLY A C 1
ATOM 1522 O O . GLY A 1 197 ? 6.246 -20.040 7.242 1.00 96.81 197 GLY A O 1
ATOM 1523 N N . ALA A 1 198 ? 8.374 -20.661 7.540 1.00 96.38 198 ALA A N 1
ATOM 1524 C CA . ALA A 1 198 ? 8.295 -20.599 8.998 1.00 96.38 198 ALA A CA 1
ATOM 1525 C C . ALA A 1 198 ? 7.945 -19.189 9.514 1.00 96.38 198 ALA A C 1
ATOM 1527 O O . ALA A 1 198 ? 7.132 -19.058 10.433 1.00 96.38 198 ALA A O 1
ATOM 1528 N N . PHE A 1 199 ? 8.506 -18.124 8.928 1.00 96.69 199 PHE A N 1
ATOM 1529 C CA . PHE A 1 199 ? 8.136 -16.747 9.279 1.00 96.69 199 PHE A CA 1
ATOM 1530 C C . PHE A 1 199 ? 6.682 -16.427 8.920 1.00 96.69 199 PHE A C 1
ATOM 1532 O O . PHE A 1 199 ? 5.978 -15.800 9.718 1.00 96.69 199 PHE A O 1
ATOM 1539 N N . ILE A 1 200 ? 6.212 -16.873 7.754 1.00 97.50 200 ILE A N 1
ATOM 1540 C CA . ILE A 1 200 ? 4.823 -16.694 7.314 1.00 97.50 200 ILE A CA 1
ATOM 1541 C C . ILE A 1 200 ? 3.866 -17.407 8.275 1.00 97.50 200 ILE A C 1
ATOM 1543 O O . ILE A 1 200 ? 2.904 -16.802 8.748 1.00 97.50 200 ILE A O 1
ATOM 1547 N N . ASP A 1 201 ? 4.145 -18.659 8.623 1.00 96.31 201 ASP A N 1
ATOM 1548 C CA . ASP A 1 201 ? 3.283 -19.449 9.500 1.00 96.31 201 ASP A CA 1
ATOM 1549 C C . ASP A 1 201 ? 3.254 -18.918 10.934 1.00 96.31 201 ASP A C 1
ATOM 1551 O O . ASP A 1 201 ? 2.179 -18.808 11.527 1.00 96.31 201 ASP A O 1
ATOM 1555 N N . LEU A 1 202 ? 4.407 -18.534 11.494 1.00 96.19 202 LEU A N 1
ATOM 1556 C CA . LEU A 1 202 ? 4.480 -17.935 12.831 1.00 96.19 202 LEU A CA 1
ATOM 1557 C C . LEU A 1 202 ? 3.752 -16.586 12.890 1.00 96.19 202 LEU A C 1
ATOM 1559 O O . LEU A 1 202 ? 3.009 -16.331 13.838 1.00 96.19 202 LEU A O 1
ATOM 1563 N N . SER A 1 203 ? 3.931 -15.731 11.879 1.00 96.69 203 SER A N 1
ATOM 1564 C CA . SER A 1 203 ? 3.300 -14.403 11.830 1.00 96.69 203 SER A CA 1
ATOM 1565 C C . SER A 1 203 ? 1.793 -14.452 11.562 1.00 96.69 203 SER A C 1
ATOM 1567 O O . SER A 1 203 ? 1.082 -13.496 11.865 1.00 96.69 203 SER A O 1
ATOM 1569 N N . ALA A 1 204 ? 1.286 -15.572 11.044 1.00 97.00 204 ALA A N 1
ATOM 1570 C CA . ALA A 1 204 ? -0.133 -15.787 10.794 1.00 97.00 204 ALA A CA 1
ATOM 1571 C C . ALA A 1 204 ? -0.905 -16.378 11.985 1.00 97.00 204 ALA A C 1
ATOM 1573 O O . ALA A 1 204 ? -2.090 -16.679 11.843 1.00 97.00 204 ALA A O 1
ATOM 1574 N N . GLN A 1 205 ? -0.279 -16.553 13.155 1.00 95.81 205 GLN A N 1
ATOM 1575 C CA . GLN A 1 205 ? -0.935 -17.068 14.366 1.00 95.81 205 GLN A CA 1
ATOM 1576 C C . GLN A 1 205 ? -1.825 -16.008 15.036 1.00 95.81 205 GLN A C 1
ATOM 1578 O O . GLN A 1 205 ? -1.607 -15.593 16.173 1.00 95.81 205 GLN A O 1
ATOM 1583 N N . ASN A 1 206 ? -2.851 -15.560 14.319 1.00 95.88 206 ASN A N 1
ATOM 1584 C CA . ASN A 1 206 ? -3.886 -14.646 14.791 1.00 95.88 206 ASN A CA 1
ATOM 1585 C C . ASN A 1 206 ? -5.271 -15.091 14.283 1.00 95.88 206 ASN A C 1
ATOM 1587 O O . ASN A 1 206 ? -5.347 -15.900 13.356 1.00 95.88 206 ASN A O 1
ATOM 1591 N N . PRO A 1 207 ? -6.375 -14.580 14.863 1.00 96.50 207 PRO A N 1
ATOM 1592 C CA . PRO A 1 207 ? -7.728 -15.034 14.530 1.00 96.50 207 PRO A CA 1
ATOM 1593 C C . PRO A 1 207 ? -8.135 -14.900 13.055 1.00 96.50 207 PRO A C 1
ATOM 1595 O O . PRO A 1 207 ? -9.041 -15.606 12.621 1.00 96.50 207 PRO A O 1
ATOM 1598 N N . LEU A 1 208 ? -7.489 -14.015 12.287 1.00 96.00 208 LEU A N 1
ATOM 1599 C CA . LEU A 1 208 ? -7.751 -13.832 10.855 1.00 96.00 208 LEU A CA 1
ATOM 1600 C C . LEU A 1 208 ? -6.742 -14.554 9.950 1.00 96.00 208 LEU A C 1
ATOM 1602 O O . LEU A 1 208 ? -6.867 -14.497 8.727 1.00 96.00 208 LEU A O 1
ATOM 1606 N N . GLY A 1 209 ? -5.736 -15.218 10.524 1.00 95.81 209 GLY A N 1
ATOM 1607 C CA . GLY A 1 209 ? -4.705 -15.929 9.772 1.00 95.81 209 GLY A CA 1
ATOM 1608 C C . GLY A 1 209 ? -3.824 -15.023 8.906 1.00 95.81 209 GLY A C 1
ATOM 1609 O O . GLY A 1 209 ? -3.246 -15.511 7.932 1.00 95.81 209 GLY A O 1
ATOM 1610 N N . ILE A 1 210 ? -3.748 -13.721 9.207 1.00 97.62 210 ILE A N 1
ATOM 1611 C CA . ILE A 1 210 ? -3.029 -12.725 8.397 1.00 97.62 210 ILE A CA 1
ATOM 1612 C C . ILE A 1 210 ? -1.538 -12.750 8.760 1.00 97.62 210 ILE A C 1
ATOM 1614 O O . ILE A 1 210 ? -1.226 -12.490 9.915 1.00 97.62 210 ILE A O 1
ATOM 1618 N N . PRO A 1 211 ? -0.605 -13.026 7.834 1.00 97.69 211 PRO A N 1
ATOM 1619 C CA . PRO A 1 211 ? 0.827 -12.982 8.138 1.00 97.69 211 PRO A CA 1
ATOM 1620 C C . PRO A 1 211 ? 1.305 -11.555 8.480 1.00 97.69 211 PRO A C 1
ATOM 1622 O O . PRO A 1 211 ? 1.544 -10.748 7.581 1.00 97.69 211 PRO A O 1
ATOM 1625 N N . ASP A 1 212 ? 1.450 -11.228 9.767 1.00 96.00 212 ASP A N 1
ATOM 1626 C CA . ASP A 1 212 ? 1.905 -9.910 10.244 1.00 96.00 212 ASP A CA 1
ATOM 1627 C C . ASP A 1 212 ? 3.447 -9.837 10.313 1.00 96.00 212 ASP A C 1
ATOM 1629 O O . ASP A 1 212 ? 4.062 -9.869 11.383 1.00 96.00 212 ASP A O 1
ATOM 1633 N N . ILE A 1 213 ? 4.094 -9.773 9.147 1.00 96.06 213 ILE A N 1
ATOM 1634 C CA . ILE A 1 213 ? 5.559 -9.775 9.019 1.00 96.06 213 ILE A CA 1
ATOM 1635 C C . ILE A 1 213 ? 6.087 -8.339 9.124 1.00 96.06 213 ILE A C 1
ATOM 1637 O O . ILE A 1 213 ? 5.748 -7.478 8.317 1.00 96.06 213 ILE A O 1
ATOM 1641 N N . THR A 1 214 ? 6.937 -8.055 10.110 1.00 93.31 214 THR A N 1
ATOM 1642 C CA . THR A 1 214 ? 7.404 -6.685 10.385 1.00 93.31 214 THR A CA 1
ATOM 1643 C C . THR A 1 214 ? 8.895 -6.626 10.720 1.00 93.31 214 THR A C 1
ATOM 1645 O O . THR A 1 214 ? 9.567 -7.647 10.898 1.00 93.31 214 THR A O 1
ATOM 1648 N N . GLY A 1 215 ? 9.433 -5.405 10.792 1.00 93.56 215 GLY A N 1
ATOM 1649 C CA . GLY A 1 215 ? 10.793 -5.142 11.258 1.00 93.56 215 GLY A CA 1
ATOM 1650 C C . GLY A 1 215 ? 11.868 -5.848 10.431 1.00 93.56 215 GLY A C 1
ATOM 1651 O O . GLY A 1 215 ? 11.813 -5.881 9.204 1.00 93.56 215 GLY A O 1
ATOM 1652 N N . SER A 1 216 ? 12.863 -6.417 11.111 1.00 92.62 216 SER A N 1
ATOM 1653 C CA . SER A 1 216 ? 14.004 -7.067 10.457 1.00 92.62 216 SER A CA 1
ATOM 1654 C C . SER A 1 216 ? 13.627 -8.315 9.658 1.00 92.62 216 SER A C 1
ATOM 1656 O O . SER A 1 216 ? 14.325 -8.636 8.703 1.00 92.62 216 SER A O 1
ATOM 1658 N N . VAL A 1 217 ? 12.539 -9.008 10.013 1.00 94.38 217 VAL A N 1
ATOM 1659 C CA . VAL A 1 217 ? 12.066 -10.176 9.252 1.00 94.38 217 VAL A CA 1
ATOM 1660 C C . VAL A 1 217 ? 11.524 -9.730 7.898 1.00 94.38 217 VAL A C 1
ATOM 1662 O O . VAL A 1 217 ? 11.930 -10.284 6.880 1.00 94.38 217 VAL A O 1
ATOM 1665 N N . LEU A 1 218 ? 10.692 -8.680 7.875 1.00 95.62 218 LEU A N 1
ATOM 1666 C CA . LEU A 1 218 ? 10.204 -8.097 6.623 1.00 95.62 218 LEU A CA 1
ATOM 1667 C C . LEU A 1 218 ? 11.367 -7.627 5.748 1.00 95.62 218 LEU A C 1
ATOM 1669 O O . LEU A 1 218 ? 11.379 -7.928 4.563 1.00 95.62 218 LEU A O 1
ATOM 1673 N N . MET A 1 219 ? 12.357 -6.942 6.328 1.00 93.50 219 MET A N 1
ATOM 1674 C CA . MET A 1 219 ? 13.515 -6.462 5.566 1.00 93.50 219 MET A CA 1
ATOM 1675 C C . MET A 1 219 ? 14.350 -7.602 4.977 1.00 93.50 219 MET A C 1
ATOM 1677 O O . MET A 1 219 ? 14.708 -7.531 3.810 1.00 93.50 219 MET A O 1
ATOM 1681 N N . ARG A 1 220 ? 14.595 -8.686 5.726 1.00 92.50 220 ARG A N 1
ATOM 1682 C CA . ARG A 1 220 ? 15.317 -9.858 5.199 1.00 92.50 220 ARG A CA 1
ATOM 1683 C C . ARG A 1 220 ? 14.573 -10.538 4.058 1.00 92.50 220 ARG A C 1
ATOM 1685 O O . ARG A 1 220 ? 15.189 -10.913 3.069 1.00 92.50 220 ARG A O 1
ATOM 1692 N N . MET A 1 221 ? 13.256 -10.692 4.191 1.00 94.44 221 MET A N 1
ATOM 1693 C CA . MET A 1 221 ? 12.430 -11.214 3.102 1.00 94.44 221 MET A CA 1
ATOM 1694 C C . MET A 1 221 ? 12.460 -10.265 1.900 1.00 94.44 221 MET A C 1
ATOM 1696 O O . MET A 1 221 ? 12.633 -10.708 0.772 1.00 94.44 221 MET A O 1
ATOM 1700 N N . ALA A 1 222 ? 12.347 -8.958 2.134 1.00 93.62 222 ALA A N 1
ATOM 1701 C CA . ALA A 1 222 ? 12.389 -7.958 1.078 1.00 93.62 222 ALA A CA 1
ATOM 1702 C C . ALA A 1 222 ? 13.714 -7.974 0.304 1.00 93.62 222 ALA A C 1
ATOM 1704 O O . ALA A 1 222 ? 13.686 -7.850 -0.915 1.00 93.62 222 ALA A O 1
ATOM 1705 N N . GLU A 1 223 ? 14.842 -8.139 0.995 1.00 93.00 223 GLU A N 1
ATOM 1706 C CA . GLU A 1 223 ? 16.173 -8.265 0.392 1.00 93.00 223 GLU A CA 1
ATOM 1707 C C . GLU A 1 223 ? 16.305 -9.560 -0.421 1.00 93.00 223 GLU A C 1
ATOM 1709 O O . GLU A 1 223 ? 16.745 -9.503 -1.564 1.00 93.00 223 GLU A O 1
ATOM 1714 N N . ALA A 1 224 ? 15.851 -10.699 0.115 1.00 92.44 224 ALA A N 1
ATOM 1715 C CA . ALA A 1 224 ? 15.931 -11.997 -0.565 1.00 92.44 224 ALA A CA 1
ATOM 1716 C C . ALA A 1 224 ? 15.089 -12.071 -1.855 1.00 92.44 224 ALA A C 1
ATOM 1718 O O . ALA A 1 224 ? 15.463 -12.750 -2.806 1.00 92.44 224 ALA A O 1
ATOM 1719 N N . TYR A 1 225 ? 13.955 -11.364 -1.896 1.00 93.62 225 TYR A N 1
ATOM 1720 C CA . TYR A 1 225 ? 13.042 -11.335 -3.047 1.00 93.62 225 TYR A CA 1
ATOM 1721 C C . TYR A 1 225 ? 13.152 -10.057 -3.891 1.00 93.62 225 TYR A C 1
ATOM 1723 O O . TYR A 1 225 ? 12.299 -9.816 -4.752 1.00 93.62 225 TYR A O 1
ATOM 1731 N N . ALA A 1 226 ? 14.161 -9.216 -3.641 1.00 93.62 226 ALA A N 1
ATOM 1732 C CA . ALA A 1 226 ? 14.297 -7.942 -4.330 1.00 93.62 226 ALA A CA 1
ATOM 1733 C C . ALA A 1 226 ? 14.516 -8.143 -5.840 1.00 93.62 226 ALA A C 1
ATOM 1735 O O . ALA A 1 226 ? 15.400 -8.904 -6.237 1.00 93.62 226 ALA A O 1
ATOM 1736 N N . PRO A 1 227 ? 13.749 -7.453 -6.702 1.00 94.25 227 PRO A N 1
ATOM 1737 C CA . PRO A 1 227 ? 14.007 -7.479 -8.132 1.00 94.25 227 PRO A CA 1
ATOM 1738 C C . PRO A 1 227 ? 15.274 -6.685 -8.473 1.00 94.25 227 PRO A C 1
ATOM 1740 O O . PRO A 1 227 ? 15.642 -5.731 -7.782 1.00 94.25 227 PRO A O 1
ATOM 1743 N N . VAL A 1 228 ? 15.890 -7.032 -9.601 1.00 93.25 228 VAL A N 1
ATOM 1744 C CA . VAL A 1 228 ? 16.843 -6.158 -10.293 1.00 93.25 228 VAL A CA 1
ATOM 1745 C C . VAL A 1 228 ? 16.062 -5.367 -11.334 1.00 93.25 228 VAL A C 1
ATOM 1747 O O . VAL A 1 228 ? 15.420 -5.962 -12.199 1.00 93.25 228 VAL A O 1
ATOM 1750 N N . PHE A 1 229 ? 16.116 -4.037 -11.267 1.00 94.19 229 PHE A N 1
ATOM 1751 C CA . PHE A 1 229 ? 15.522 -3.187 -12.298 1.00 94.19 229 PHE A CA 1
ATOM 1752 C C . PHE A 1 229 ? 16.585 -2.866 -13.347 1.00 94.19 229 PHE A C 1
ATOM 1754 O O . PHE A 1 229 ? 17.554 -2.165 -13.055 1.00 94.19 229 PHE A O 1
ATOM 1761 N N . ALA A 1 230 ? 16.408 -3.393 -14.554 1.00 93.06 230 ALA A N 1
ATOM 1762 C CA . ALA A 1 230 ? 17.206 -3.035 -15.718 1.00 93.06 230 ALA A CA 1
ATOM 1763 C C . ALA A 1 230 ? 16.460 -1.957 -16.510 1.00 93.06 230 ALA A C 1
ATOM 1765 O O . ALA A 1 230 ? 15.290 -2.144 -16.846 1.00 93.06 230 ALA A O 1
ATOM 1766 N N . VAL A 1 231 ? 17.100 -0.809 -16.737 1.00 93.56 231 VAL A N 1
ATOM 1767 C CA . VAL A 1 231 ? 16.466 0.344 -17.389 1.00 93.56 231 VAL A CA 1
ATOM 1768 C C . VAL A 1 231 ? 17.358 0.869 -18.503 1.00 93.56 231 VAL A C 1
ATOM 1770 O O . VAL A 1 231 ? 18.520 1.199 -18.270 1.00 93.56 231 VAL A O 1
ATOM 1773 N N . GLU A 1 232 ? 16.813 0.980 -19.712 1.00 91.81 232 GLU A N 1
ATOM 1774 C CA . GLU A 1 232 ? 17.470 1.691 -20.806 1.00 91.81 232 GLU A CA 1
ATOM 1775 C C . GLU A 1 232 ? 17.285 3.206 -20.623 1.00 91.81 232 GLU A C 1
ATOM 1777 O O . GLU A 1 232 ? 16.200 3.752 -20.818 1.00 91.81 232 GLU A O 1
ATOM 1782 N N . GLU A 1 233 ? 18.353 3.904 -20.231 1.00 92.38 233 GLU A N 1
ATOM 1783 C CA . GLU A 1 233 ? 18.287 5.341 -19.946 1.00 92.38 233 GLU A CA 1
ATOM 1784 C C . GLU A 1 233 ? 18.475 6.189 -21.213 1.00 92.38 233 GLU A C 1
ATOM 1786 O O . GLU A 1 233 ? 19.571 6.683 -21.499 1.00 92.38 233 GLU A O 1
ATOM 1791 N N . THR A 1 234 ? 17.405 6.388 -21.986 1.00 91.31 234 THR A N 1
ATOM 1792 C CA . THR A 1 234 ? 17.450 7.205 -23.217 1.00 91.31 234 THR A CA 1
ATOM 1793 C C . THR A 1 234 ? 17.293 8.706 -22.958 1.00 91.31 234 THR A C 1
ATOM 1795 O O . THR A 1 234 ? 17.709 9.542 -23.767 1.00 91.31 234 THR A O 1
ATOM 1798 N N . SER A 1 235 ? 16.708 9.067 -21.816 1.00 93.19 235 SER A N 1
ATOM 1799 C CA . SER A 1 235 ? 16.378 10.433 -21.427 1.00 93.19 235 SER A CA 1
ATOM 1800 C C . SER A 1 235 ? 16.494 10.643 -19.912 1.00 93.19 235 SER A C 1
ATOM 1802 O O . SER A 1 235 ? 16.755 9.724 -19.138 1.00 93.19 235 SER A O 1
ATOM 1804 N N . SER A 1 236 ? 16.287 11.879 -19.450 1.00 93.31 236 SER A N 1
ATOM 1805 C CA . SER A 1 236 ? 16.197 12.161 -18.012 1.00 93.31 236 SER A CA 1
ATOM 1806 C C . SER A 1 236 ? 14.958 11.560 -17.346 1.00 93.31 236 SER A C 1
ATOM 1808 O O . SER A 1 236 ? 14.961 11.447 -16.125 1.00 93.31 236 SER A O 1
ATOM 1810 N N . ALA A 1 237 ? 13.919 11.211 -18.113 1.00 94.94 237 ALA A N 1
ATOM 1811 C CA . ALA A 1 237 ? 12.710 10.580 -17.589 1.00 94.94 237 ALA A CA 1
ATOM 1812 C C . ALA A 1 237 ? 12.946 9.112 -17.201 1.00 94.94 237 ALA A C 1
ATOM 1814 O O . ALA A 1 237 ? 12.276 8.604 -16.312 1.00 94.94 237 ALA A O 1
ATOM 1815 N N . ASP A 1 238 ? 13.961 8.472 -17.782 1.00 95.12 238 ASP A N 1
ATOM 1816 C CA . ASP A 1 238 ? 14.243 7.041 -17.621 1.00 95.12 238 ASP A CA 1
ATOM 1817 C C . ASP A 1 238 ? 15.130 6.744 -16.399 1.00 95.12 238 ASP A C 1
ATOM 1819 O O . ASP A 1 238 ? 15.803 5.722 -16.338 1.00 95.12 238 ASP A O 1
ATOM 1823 N N . LYS A 1 239 ? 15.181 7.650 -15.416 1.00 95.56 239 LYS A N 1
ATOM 1824 C CA . LYS A 1 239 ? 16.068 7.534 -14.250 1.00 95.56 239 LYS A CA 1
ATOM 1825 C C . LYS A 1 239 ? 15.288 7.256 -12.982 1.00 95.56 239 LYS A C 1
ATOM 1827 O O . LYS A 1 239 ? 14.413 8.040 -12.621 1.00 95.56 239 LYS A O 1
ATOM 1832 N N . LEU A 1 240 ? 15.658 6.202 -12.260 1.00 96.56 240 LEU A N 1
ATOM 1833 C CA . LEU A 1 240 ? 15.087 5.950 -10.940 1.00 96.56 240 LEU A CA 1
ATOM 1834 C C . LEU A 1 240 ? 15.601 6.968 -9.923 1.00 96.56 240 LEU A C 1
ATOM 1836 O O . LEU A 1 240 ? 16.776 7.331 -9.925 1.00 96.56 240 LEU A O 1
ATOM 1840 N N . GLY A 1 241 ? 14.730 7.403 -9.015 1.00 96.12 241 GLY A N 1
ATOM 1841 C CA . GLY A 1 241 ? 15.114 8.363 -7.987 1.00 96.12 241 GLY A CA 1
ATOM 1842 C C . GLY A 1 241 ? 14.133 8.479 -6.830 1.00 96.12 241 GLY A C 1
ATOM 1843 O O . GLY A 1 241 ? 13.034 7.920 -6.850 1.00 96.12 241 GLY A O 1
ATOM 1844 N N . ARG A 1 242 ? 14.520 9.246 -5.807 1.00 97.31 242 ARG A N 1
ATOM 1845 C CA . ARG A 1 242 ? 13.670 9.504 -4.641 1.00 97.31 242 ARG A CA 1
ATOM 1846 C C . ARG A 1 242 ? 12.645 10.607 -4.933 1.00 97.31 242 ARG A C 1
ATOM 1848 O O . ARG A 1 242 ? 13.050 11.742 -5.213 1.00 97.31 242 ARG A O 1
ATOM 1855 N N . PRO A 1 243 ? 11.332 10.345 -4.794 1.00 95.50 243 PRO A N 1
ATOM 1856 C CA . PRO A 1 243 ? 10.326 11.392 -4.854 1.00 95.50 243 PRO A CA 1
ATOM 1857 C C . PRO A 1 243 ? 10.466 12.364 -3.674 1.00 95.50 243 PRO A C 1
ATOM 1859 O O . PRO A 1 243 ? 10.662 11.965 -2.523 1.00 95.50 243 PRO A O 1
ATOM 1862 N N . HIS A 1 244 ? 10.327 13.655 -3.948 1.00 93.50 244 HIS A N 1
ATOM 1863 C CA . HIS A 1 244 ? 10.323 14.723 -2.957 1.00 93.50 244 HIS A CA 1
ATOM 1864 C C . HIS A 1 244 ? 9.427 15.882 -3.403 1.00 93.50 244 HIS A C 1
ATOM 1866 O O . HIS A 1 244 ? 9.107 16.055 -4.579 1.00 93.50 244 HIS A O 1
ATOM 1872 N N . TRP A 1 245 ? 9.022 16.720 -2.450 1.00 89.81 245 TRP A N 1
ATOM 1873 C CA . TRP A 1 245 ? 8.273 17.933 -2.762 1.00 89.81 245 TRP A CA 1
ATOM 1874 C C . TRP A 1 245 ? 9.210 19.051 -3.214 1.00 89.81 245 TRP A C 1
ATOM 1876 O O . TRP A 1 245 ? 10.118 19.442 -2.480 1.00 89.81 245 TRP A O 1
ATOM 1886 N N . GLY A 1 246 ? 8.941 19.619 -4.391 1.00 82.81 246 GLY A N 1
ATOM 1887 C CA . GLY A 1 246 ? 9.576 20.863 -4.821 1.00 82.81 246 GLY A CA 1
ATOM 1888 C C . GLY A 1 246 ? 9.175 22.057 -3.942 1.00 82.81 246 GLY A C 1
ATOM 1889 O O . GLY A 1 246 ? 8.202 22.012 -3.185 1.00 82.81 246 GLY A O 1
ATOM 1890 N N . SER A 1 247 ? 9.890 23.175 -4.083 1.00 79.31 247 SER A N 1
ATOM 1891 C CA . SER A 1 247 ? 9.689 24.395 -3.278 1.00 79.31 247 SER A CA 1
ATOM 1892 C C . SER A 1 247 ? 8.265 24.965 -3.333 1.00 79.31 247 SER A C 1
ATOM 1894 O O . SER A 1 247 ? 7.808 25.565 -2.362 1.00 79.31 247 SER A O 1
ATOM 1896 N N . GLN A 1 248 ? 7.549 24.755 -4.441 1.00 73.12 248 GLN A N 1
ATOM 1897 C CA . GLN A 1 248 ? 6.175 25.228 -4.638 1.00 73.12 248 GLN A CA 1
ATOM 1898 C C . GLN A 1 248 ? 5.096 24.212 -4.214 1.00 73.12 248 GLN A C 1
ATOM 1900 O O . GLN A 1 248 ? 3.919 24.546 -4.283 1.00 73.12 248 GLN A O 1
ATOM 1905 N N . ARG A 1 249 ? 5.467 22.986 -3.795 1.00 71.81 249 ARG A N 1
ATOM 1906 C CA . ARG A 1 249 ? 4.573 21.871 -3.387 1.00 71.81 249 ARG A CA 1
ATOM 1907 C C . ARG A 1 249 ? 3.419 21.520 -4.347 1.00 71.81 249 ARG A C 1
ATOM 1909 O O . ARG A 1 249 ? 2.532 20.766 -3.975 1.00 71.81 249 ARG A O 1
ATOM 1916 N N . ALA A 1 250 ? 3.428 22.036 -5.573 1.00 75.25 250 ALA A N 1
ATOM 1917 C CA . ALA A 1 250 ? 2.371 21.789 -6.552 1.00 75.25 250 ALA A CA 1
ATOM 1918 C C . ALA A 1 250 ? 2.573 20.477 -7.327 1.00 75.25 250 ALA A C 1
ATOM 1920 O O . ALA A 1 250 ? 1.608 19.877 -7.789 1.00 75.25 250 ALA A O 1
ATOM 1921 N N . THR A 1 251 ? 3.822 20.028 -7.477 1.00 83.19 251 THR A N 1
ATOM 1922 C CA . THR A 1 251 ? 4.164 18.829 -8.249 1.00 83.19 251 THR A CA 1
ATOM 1923 C C . THR A 1 251 ? 5.352 18.130 -7.582 1.00 83.19 251 THR A C 1
ATOM 1925 O O . THR A 1 251 ? 6.323 18.814 -7.231 1.00 83.19 251 THR A O 1
ATOM 1928 N N . PRO A 1 252 ? 5.276 16.808 -7.343 1.00 89.12 252 PRO A N 1
ATOM 1929 C CA . PRO A 1 252 ? 6.411 16.036 -6.852 1.00 89.12 252 PRO A CA 1
ATOM 1930 C C . PRO A 1 252 ? 7.529 16.009 -7.901 1.00 89.12 252 PRO A C 1
ATOM 1932 O O . PRO A 1 252 ? 7.275 16.040 -9.103 1.00 89.12 252 PRO A O 1
ATOM 1935 N N . LEU A 1 253 ? 8.769 15.975 -7.428 1.00 92.75 253 LEU A N 1
ATOM 1936 C CA . LEU A 1 253 ? 9.975 15.820 -8.234 1.00 92.75 253 LEU A CA 1
ATOM 1937 C C . LEU A 1 253 ? 10.676 14.530 -7.822 1.00 92.75 253 LEU A C 1
ATOM 1939 O O . LEU A 1 253 ? 10.511 14.076 -6.693 1.00 92.75 253 LEU A O 1
ATOM 1943 N N . THR A 1 254 ? 11.510 13.990 -8.701 1.00 95.25 254 THR A N 1
ATOM 1944 C CA . THR A 1 254 ? 12.292 12.776 -8.445 1.00 95.25 254 THR A CA 1
ATOM 1945 C C . THR A 1 254 ? 13.775 13.133 -8.486 1.00 95.25 254 THR A C 1
ATOM 1947 O O . THR A 1 254 ? 14.220 13.766 -9.441 1.00 95.25 254 THR A O 1
ATOM 1950 N N . ASP A 1 255 ? 14.532 12.788 -7.441 1.00 95.38 255 ASP A N 1
ATOM 1951 C CA . ASP A 1 255 ? 15.984 13.003 -7.370 1.00 95.38 255 ASP A CA 1
ATOM 1952 C C . ASP A 1 255 ? 16.733 11.761 -7.886 1.00 95.38 255 ASP A C 1
ATOM 1954 O O . ASP A 1 255 ? 16.799 10.759 -7.167 1.00 95.38 255 ASP A O 1
ATOM 1958 N N . PRO A 1 256 ? 17.310 11.798 -9.104 1.00 93.69 256 PRO A N 1
ATOM 1959 C CA . PRO A 1 256 ? 17.982 10.647 -9.703 1.00 93.69 256 PRO A CA 1
ATOM 1960 C C . PRO A 1 256 ? 19.358 10.358 -9.084 1.00 93.69 256 PRO A C 1
ATOM 1962 O O . PRO A 1 256 ? 19.997 9.376 -9.448 1.00 93.69 256 PRO A O 1
ATOM 1965 N N . SER A 1 257 ? 19.860 11.217 -8.187 1.00 94.81 257 SER A N 1
ATOM 1966 C CA . SER A 1 257 ? 21.123 10.974 -7.481 1.00 94.81 257 SER A CA 1
ATOM 1967 C C . SER A 1 257 ? 20.970 10.069 -6.253 1.00 94.81 257 SER A C 1
ATOM 1969 O O . SER A 1 257 ? 21.972 9.583 -5.731 1.00 94.81 257 SER A O 1
ATOM 1971 N N . ASP A 1 258 ? 19.730 9.807 -5.832 1.00 95.62 258 ASP A N 1
ATOM 1972 C CA . ASP A 1 258 ? 19.377 8.930 -4.713 1.00 95.62 258 ASP A CA 1
ATOM 1973 C C . ASP A 1 258 ? 18.302 7.914 -5.152 1.00 95.62 258 ASP A C 1
ATOM 1975 O O . ASP A 1 258 ? 17.127 8.044 -4.787 1.00 95.62 258 ASP A O 1
ATOM 1979 N N . PRO A 1 259 ? 18.658 6.924 -5.996 1.00 95.44 259 PRO A N 1
ATOM 1980 C CA . PRO A 1 259 ? 17.735 5.871 -6.393 1.00 95.44 259 PRO A CA 1
ATOM 1981 C C . PRO A 1 259 ? 17.333 5.028 -5.182 1.00 95.44 259 PRO A C 1
ATOM 1983 O O . PRO A 1 259 ? 18.170 4.529 -4.429 1.00 95.44 259 PRO A O 1
ATOM 1986 N N . VAL A 1 260 ? 16.026 4.847 -5.008 1.00 96.00 260 VAL A N 1
ATOM 1987 C CA . VAL A 1 260 ? 15.450 4.130 -3.871 1.00 96.00 260 VAL A CA 1
ATOM 1988 C C . VAL A 1 260 ? 14.290 3.255 -4.330 1.00 96.00 260 VAL A C 1
ATOM 1990 O O . VAL A 1 260 ? 13.474 3.659 -5.159 1.00 96.00 260 VAL A O 1
ATOM 1993 N N . VAL A 1 261 ? 14.203 2.060 -3.751 1.00 96.19 261 VAL A N 1
ATOM 1994 C CA . VAL A 1 261 ? 13.029 1.192 -3.839 1.00 96.19 261 VAL A CA 1
ATOM 1995 C C . VAL A 1 261 ? 12.262 1.253 -2.523 1.00 96.19 261 VAL A C 1
ATOM 1997 O O . VAL A 1 261 ? 12.841 1.176 -1.438 1.00 96.19 261 VAL A O 1
ATOM 2000 N N . TYR A 1 262 ? 10.950 1.417 -2.617 1.00 96.56 262 TYR A N 1
ATOM 2001 C CA . TYR A 1 262 ? 10.038 1.376 -1.483 1.00 96.56 262 TYR A CA 1
ATOM 2002 C C . TYR A 1 262 ? 9.468 -0.029 -1.361 1.00 96.56 262 TYR A C 1
ATOM 2004 O O . TYR A 1 262 ? 9.030 -0.593 -2.358 1.00 96.56 262 TYR A O 1
ATOM 2012 N N . ILE A 1 263 ? 9.450 -0.579 -0.149 1.00 95.94 263 ILE A N 1
ATOM 2013 C CA . ILE A 1 263 ? 8.865 -1.889 0.133 1.00 95.94 263 ILE A CA 1
ATOM 2014 C C . ILE A 1 263 ? 7.634 -1.736 1.020 1.00 95.94 263 ILE A C 1
ATOM 2016 O O . ILE A 1 263 ? 7.661 -1.027 2.028 1.00 95.94 263 ILE A O 1
ATOM 2020 N N . ARG A 1 264 ? 6.564 -2.446 0.668 1.00 95.31 264 ARG A N 1
ATOM 2021 C CA . ARG A 1 264 ? 5.371 -2.607 1.499 1.00 95.31 264 ARG A CA 1
ATOM 2022 C C . ARG A 1 264 ? 4.974 -4.076 1.562 1.00 95.31 264 ARG A C 1
ATOM 2024 O O . ARG A 1 264 ? 4.954 -4.759 0.540 1.00 95.31 264 ARG A O 1
ATOM 2031 N N . LEU A 1 265 ? 4.604 -4.541 2.753 1.00 97.31 265 LEU A N 1
ATOM 2032 C CA . LEU A 1 265 ? 3.879 -5.797 2.903 1.00 97.31 265 LEU A CA 1
ATOM 2033 C C . LEU A 1 265 ? 2.395 -5.553 2.618 1.00 97.31 265 LEU A C 1
ATOM 2035 O O . LEU A 1 265 ? 1.761 -4.729 3.273 1.00 97.31 265 LEU A O 1
ATOM 2039 N N . ALA A 1 266 ? 1.850 -6.284 1.658 1.00 96.50 266 ALA A N 1
ATOM 2040 C CA . ALA A 1 266 ? 0.422 -6.378 1.402 1.00 96.50 266 ALA A CA 1
ATOM 2041 C C . ALA A 1 266 ? -0.027 -7.840 1.506 1.00 96.50 266 ALA A C 1
ATOM 2043 O O . ALA A 1 266 ? 0.779 -8.740 1.757 1.00 96.50 266 ALA A O 1
ATOM 2044 N N . HIS A 1 267 ? -1.317 -8.089 1.297 1.00 97.19 267 HIS A N 1
ATOM 2045 C CA . HIS A 1 267 ? -1.882 -9.431 1.358 1.00 97.19 267 HIS A CA 1
ATOM 2046 C C . HIS A 1 267 ? -2.923 -9.635 0.271 1.00 97.19 267 HIS A C 1
ATOM 2048 O O . HIS A 1 267 ? -3.664 -8.720 -0.092 1.00 97.19 267 HIS A O 1
ATOM 2054 N N . THR A 1 268 ? -3.015 -10.874 -0.194 1.00 95.19 268 THR A N 1
ATOM 2055 C CA . THR A 1 268 ? -4.093 -11.342 -1.061 1.00 95.19 268 THR A CA 1
ATOM 2056 C C . THR A 1 268 ? -4.770 -12.564 -0.453 1.00 95.19 268 THR A C 1
ATOM 2058 O O . THR A 1 268 ? -4.265 -13.173 0.496 1.00 95.19 268 THR A O 1
ATOM 2061 N N . ARG A 1 269 ? -5.938 -12.918 -0.986 1.00 92.44 269 ARG A N 1
ATOM 2062 C CA . ARG A 1 269 ? -6.682 -14.115 -0.604 1.00 92.44 269 ARG A CA 1
ATOM 2063 C C . ARG A 1 269 ? -6.765 -15.051 -1.798 1.00 92.44 269 ARG A C 1
ATOM 2065 O O . ARG A 1 269 ? -7.268 -14.658 -2.844 1.00 92.44 269 ARG A O 1
ATOM 2072 N N . MET A 1 270 ? -6.299 -16.282 -1.627 1.00 89.94 270 MET A N 1
ATOM 2073 C CA . MET A 1 270 ? -6.324 -17.313 -2.663 1.00 89.94 270 MET A CA 1
ATOM 2074 C C . MET A 1 270 ? -6.584 -18.671 -2.013 1.00 89.94 270 MET A C 1
ATOM 2076 O O . MET A 1 270 ? -5.971 -18.986 -0.995 1.00 89.94 270 MET A O 1
ATOM 2080 N N . ASP A 1 271 ? -7.524 -19.448 -2.554 1.00 86.81 271 ASP A N 1
ATOM 2081 C CA . ASP A 1 271 ? -7.902 -20.778 -2.048 1.00 86.81 271 ASP A CA 1
ATOM 2082 C C . ASP A 1 271 ? -8.170 -20.830 -0.533 1.00 86.81 271 ASP A C 1
ATOM 2084 O O . ASP A 1 271 ? -7.723 -21.725 0.185 1.00 86.81 271 ASP A O 1
ATOM 2088 N N . GLY A 1 272 ? -8.880 -19.821 -0.018 1.00 88.00 272 GLY A N 1
ATOM 2089 C CA . GLY A 1 272 ? -9.201 -19.706 1.410 1.00 88.00 272 GLY A CA 1
ATOM 2090 C C . GLY A 1 272 ? -8.007 -19.368 2.312 1.00 88.00 272 GLY A C 1
ATOM 2091 O O . GLY A 1 272 ? -8.171 -19.293 3.527 1.00 88.00 272 GLY A O 1
ATOM 2092 N N . LYS A 1 273 ? -6.818 -19.132 1.747 1.00 92.19 273 LYS A N 1
ATOM 2093 C CA . LYS A 1 273 ? -5.615 -18.713 2.471 1.00 92.19 273 LYS A CA 1
ATOM 2094 C C . LYS A 1 273 ? -5.384 -17.216 2.302 1.00 92.19 273 LYS A C 1
ATOM 2096 O O . LYS A 1 273 ? -5.581 -16.660 1.223 1.00 92.19 273 LYS A O 1
ATOM 2101 N N . VAL A 1 274 ? -4.896 -16.577 3.362 1.00 97.12 274 VAL A N 1
ATOM 2102 C CA . VAL A 1 274 ? -4.275 -15.248 3.280 1.00 97.12 274 VAL A CA 1
ATOM 2103 C C . VAL A 1 274 ? -2.803 -15.433 2.934 1.00 97.12 274 VAL A C 1
ATOM 2105 O O . VAL A 1 274 ? -2.108 -16.165 3.642 1.00 97.12 274 VAL A O 1
ATOM 2108 N N . LEU A 1 275 ? -2.342 -14.790 1.868 1.00 97.31 275 LEU A N 1
ATOM 2109 C CA . LEU A 1 275 ? -0.982 -14.902 1.346 1.00 97.31 275 LEU A CA 1
ATOM 2110 C C . LEU A 1 275 ? -0.282 -13.539 1.395 1.00 97.31 275 LEU A C 1
ATOM 2112 O O . LEU A 1 275 ? -0.911 -12.539 1.030 1.00 97.31 275 LEU A O 1
ATOM 2116 N N . PRO A 1 276 ? 0.982 -13.464 1.850 1.00 98.00 276 PRO A N 1
ATOM 2117 C CA . PRO A 1 276 ? 1.721 -12.212 1.878 1.00 98.00 276 PRO A CA 1
ATOM 2118 C C . PRO A 1 276 ? 2.198 -11.820 0.476 1.00 98.00 276 PRO A C 1
ATOM 2120 O O . PRO A 1 276 ? 2.526 -12.663 -0.361 1.00 98.00 276 PRO A O 1
ATOM 2123 N N . GLN A 1 277 ? 2.249 -10.513 0.240 1.00 98.25 277 GLN A N 1
ATOM 2124 C CA . GLN A 1 277 ? 2.753 -9.904 -0.980 1.00 98.25 277 GLN A CA 1
ATOM 2125 C C . GLN A 1 277 ? 3.836 -8.878 -0.643 1.00 98.25 277 GLN A C 1
ATOM 2127 O O . GLN A 1 277 ? 3.577 -7.922 0.089 1.00 98.25 277 GLN A O 1
ATOM 2132 N N . LEU A 1 278 ? 5.034 -9.051 -1.196 1.00 98.12 278 LEU A N 1
ATOM 2133 C CA . LEU A 1 278 ? 6.107 -8.059 -1.125 1.00 98.12 278 LEU A CA 1
ATOM 2134 C C . LEU A 1 278 ? 5.949 -7.102 -2.307 1.00 98.12 278 LEU A C 1
ATOM 2136 O O . LEU A 1 278 ? 6.074 -7.518 -3.456 1.00 98.12 278 LEU A O 1
ATOM 2140 N N . VAL A 1 279 ? 5.606 -5.844 -2.027 1.00 98.12 279 VAL A N 1
ATOM 2141 C CA . VAL A 1 279 ? 5.321 -4.811 -3.031 1.00 98.12 279 VAL A CA 1
ATOM 2142 C C . VAL A 1 279 ? 6.487 -3.833 -3.098 1.00 98.12 279 VAL A C 1
ATOM 2144 O O . VAL A 1 279 ? 6.697 -3.061 -2.165 1.00 98.12 279 VAL A O 1
ATOM 2147 N N . TYR A 1 280 ? 7.214 -3.858 -4.208 1.00 98.06 280 TYR A N 1
ATOM 2148 C CA . TYR A 1 280 ? 8.340 -2.986 -4.512 1.00 98.06 280 TYR A CA 1
ATOM 2149 C C . TYR A 1 280 ? 7.870 -1.861 -5.430 1.00 98.06 280 TYR A C 1
ATOM 2151 O O . TYR A 1 280 ? 7.358 -2.127 -6.515 1.00 98.06 280 TYR A O 1
ATOM 2159 N N . THR A 1 281 ? 8.056 -0.610 -5.023 1.00 98.00 281 THR A N 1
ATOM 2160 C CA . THR A 1 281 ? 7.729 0.566 -5.838 1.00 98.00 281 THR A CA 1
ATOM 2161 C C . THR A 1 281 ? 8.989 1.371 -6.110 1.00 98.00 281 THR A C 1
ATOM 2163 O O . THR A 1 281 ? 9.716 1.726 -5.180 1.00 98.00 281 THR A O 1
ATOM 2166 N N . VAL A 1 282 ? 9.220 1.700 -7.376 1.00 97.94 282 VAL A N 1
ATOM 2167 C CA . VAL A 1 282 ? 10.263 2.634 -7.817 1.00 97.94 282 VAL A CA 1
ATOM 2168 C C . VAL A 1 282 ? 9.627 3.799 -8.572 1.00 97.94 282 VAL A C 1
ATOM 2170 O O . VAL A 1 282 ? 8.539 3.654 -9.132 1.00 97.94 282 VAL A O 1
ATOM 2173 N N . TRP A 1 283 ? 10.288 4.957 -8.569 1.00 97.81 283 TRP A N 1
ATOM 2174 C CA . TRP A 1 283 ? 9.751 6.191 -9.146 1.00 97.81 283 TRP A CA 1
ATOM 2175 C C . TRP A 1 283 ? 10.673 6.773 -10.210 1.00 97.81 283 TRP A C 1
ATOM 2177 O O . TRP A 1 283 ? 11.892 6.811 -10.040 1.00 97.81 283 TRP A O 1
ATOM 2187 N N . PHE A 1 284 ? 10.045 7.293 -11.258 1.00 97.00 284 PHE A N 1
ATOM 2188 C CA . PHE A 1 284 ? 10.636 8.025 -12.368 1.00 97.00 284 PHE A CA 1
ATOM 2189 C C . PHE A 1 284 ? 10.167 9.493 -12.327 1.00 97.00 284 PHE A C 1
ATOM 2191 O O . PHE A 1 284 ? 9.099 9.789 -11.779 1.00 97.00 284 PHE A O 1
ATOM 2198 N N . PRO A 1 285 ? 10.936 10.453 -12.869 1.00 95.25 285 PRO A N 1
ATOM 2199 C CA . PRO A 1 285 ? 10.554 11.865 -12.893 1.00 95.25 285 PRO A CA 1
ATOM 2200 C C . PRO A 1 285 ? 9.228 12.153 -13.597 1.00 95.25 285 PRO A C 1
ATOM 2202 O O . PRO A 1 285 ? 8.485 13.028 -13.153 1.00 95.25 285 PRO A O 1
ATOM 2205 N N . GLU A 1 286 ? 8.930 11.446 -14.684 1.00 93.88 286 GLU A N 1
ATOM 2206 C CA . GLU A 1 286 ? 7.736 11.660 -15.498 1.00 93.88 286 GLU A CA 1
ATOM 2207 C C . GLU A 1 286 ? 7.488 10.483 -16.443 1.00 93.88 286 GLU A C 1
ATOM 2209 O O . GLU A 1 286 ? 8.409 9.737 -16.762 1.00 93.88 286 GLU A O 1
ATOM 2214 N N . ARG A 1 287 ? 6.256 10.386 -16.950 1.00 92.50 287 ARG A N 1
ATOM 2215 C CA . ARG A 1 287 ? 5.937 9.675 -18.190 1.00 92.50 287 ARG A CA 1
ATOM 2216 C C . ARG A 1 287 ? 5.789 10.723 -19.295 1.00 92.50 287 ARG A C 1
ATOM 2218 O O . ARG A 1 287 ? 4.742 11.389 -19.334 1.00 92.50 287 ARG A O 1
ATOM 2225 N N . PRO A 1 288 ? 6.800 10.920 -20.165 1.00 92.12 288 PRO A N 1
ATOM 2226 C CA . PRO A 1 288 ? 6.728 11.905 -21.235 1.00 92.12 288 PRO A CA 1
ATOM 2227 C C . PRO A 1 288 ? 5.492 11.682 -22.104 1.00 92.12 288 PRO A C 1
ATOM 2229 O O . PRO A 1 288 ? 5.149 10.554 -22.449 1.00 92.12 288 PRO A O 1
ATOM 2232 N N . ARG A 1 289 ? 4.806 12.769 -22.464 1.00 89.88 289 ARG A N 1
ATOM 2233 C CA . ARG A 1 289 ? 3.648 12.681 -23.359 1.00 89.88 289 ARG A CA 1
ATOM 2234 C C . ARG A 1 289 ? 4.108 12.423 -24.782 1.00 89.88 289 ARG A C 1
ATOM 2236 O O . ARG A 1 289 ? 4.840 13.231 -25.349 1.00 89.88 289 ARG A O 1
ATOM 2243 N N . GLU A 1 290 ? 3.573 11.376 -25.395 1.00 86.81 290 GLU A N 1
ATOM 2244 C CA . GLU A 1 290 ? 3.828 11.073 -26.810 1.00 86.81 290 GLU A CA 1
ATOM 2245 C C . GLU A 1 290 ? 3.006 11.961 -27.762 1.00 86.81 290 GLU A C 1
ATOM 2247 O O . GLU A 1 290 ? 3.311 12.088 -28.948 1.00 86.81 290 GLU A O 1
ATOM 2252 N N . GLY A 1 291 ? 1.955 12.617 -27.256 1.00 85.25 291 GLY A N 1
ATOM 2253 C CA . GLY A 1 291 ? 1.110 13.508 -28.043 1.00 85.25 291 GLY A CA 1
ATOM 2254 C C . GLY A 1 291 ? 0.071 14.272 -27.215 1.00 85.25 291 GLY A C 1
ATOM 2255 O O . GLY A 1 291 ? -0.064 14.059 -26.011 1.00 85.25 291 GLY A O 1
ATOM 2256 N N . PRO A 1 292 ? -0.712 15.167 -27.845 1.00 82.94 292 PRO A N 1
ATOM 2257 C CA . PRO A 1 292 ? -1.663 16.038 -27.145 1.00 82.94 292 PRO A CA 1
ATOM 2258 C C . PRO A 1 292 ? -2.876 15.307 -26.548 1.00 82.94 292 PRO A C 1
ATOM 2260 O O . PRO A 1 292 ? -3.577 15.881 -25.721 1.00 82.94 292 PRO A O 1
ATOM 2263 N N . LEU A 1 293 ? -3.138 14.068 -26.976 1.00 80.69 293 LEU A N 1
ATOM 2264 C CA . LEU A 1 293 ? -4.236 13.227 -26.484 1.00 80.69 293 LEU A CA 1
ATOM 2265 C C . LEU A 1 293 ? -3.751 12.133 -25.520 1.00 80.69 293 LEU A C 1
ATOM 2267 O O . LEU A 1 293 ? -4.549 11.300 -25.098 1.00 80.69 293 LEU A O 1
ATOM 2271 N N . ASP A 1 294 ? -2.460 12.128 -25.175 1.00 80.12 294 ASP A N 1
ATOM 2272 C CA . ASP A 1 294 ? -1.908 11.203 -24.192 1.00 80.12 294 ASP A CA 1
ATOM 2273 C C . ASP A 1 294 ? -2.268 11.667 -22.774 1.00 80.12 294 ASP A C 1
ATOM 2275 O O . ASP A 1 294 ? -1.581 12.483 -22.153 1.00 80.12 294 ASP A O 1
ATOM 2279 N N . ILE A 1 295 ? -3.396 11.157 -22.282 1.00 80.06 295 ILE A N 1
ATOM 2280 C CA . ILE A 1 295 ? -3.916 11.454 -20.944 1.00 80.06 295 ILE A CA 1
ATOM 2281 C C . ILE A 1 295 ? -3.144 10.743 -19.827 1.00 80.06 295 ILE A C 1
ATOM 2283 O O . ILE A 1 295 ? -3.340 11.080 -18.663 1.00 80.06 295 ILE A O 1
ATOM 2287 N N . LEU A 1 296 ? -2.297 9.767 -20.165 1.00 81.19 296 LEU A N 1
ATOM 2288 C CA . LEU A 1 296 ? -1.536 8.980 -19.198 1.00 81.19 296 LEU A CA 1
ATOM 2289 C C . LEU A 1 296 ? -0.172 9.619 -18.888 1.00 81.19 296 LEU A C 1
ATOM 2291 O O . LEU A 1 296 ? 0.499 9.198 -17.954 1.00 81.19 296 LEU A O 1
ATOM 2295 N N . GLY A 1 297 ? 0.270 10.607 -19.675 1.00 86.06 297 GLY A N 1
ATOM 2296 C CA . GLY A 1 297 ? 1.557 11.279 -19.480 1.00 86.06 297 GLY A CA 1
ATOM 2297 C C . GLY A 1 297 ? 1.488 12.453 -18.499 1.00 86.06 297 GLY A C 1
ATOM 2298 O O . GLY A 1 297 ? 0.563 13.280 -18.538 1.00 86.06 297 GLY A O 1
ATOM 2299 N N . GLY A 1 298 ? 2.508 12.574 -17.654 1.00 89.31 298 GLY A N 1
ATOM 2300 C CA . GLY A 1 298 ? 2.588 13.579 -16.599 1.00 89.31 298 GLY A CA 1
ATOM 2301 C C . GLY A 1 298 ? 3.819 13.420 -15.712 1.00 89.31 298 GLY A C 1
ATOM 2302 O O . GLY A 1 298 ? 4.622 12.510 -15.902 1.00 89.31 298 GLY A O 1
ATOM 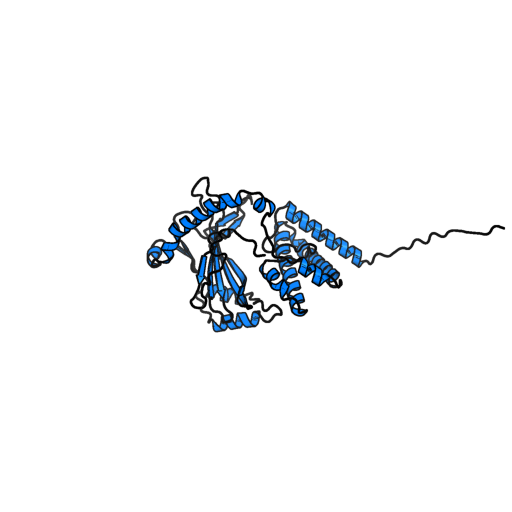2303 N N . ALA A 1 299 ? 3.955 14.327 -14.746 1.00 90.44 299 ALA A N 1
ATOM 2304 C CA . ALA A 1 299 ? 5.003 14.255 -13.736 1.00 90.44 299 ALA A CA 1
ATOM 2305 C C . ALA A 1 299 ? 4.753 13.090 -12.772 1.00 90.44 299 ALA A C 1
ATOM 2307 O O . ALA A 1 299 ? 3.602 12.827 -12.423 1.00 90.44 299 ALA A O 1
ATOM 2308 N N . LEU A 1 300 ? 5.845 12.487 -12.304 1.00 91.81 300 LEU A N 1
ATOM 2309 C CA . LEU A 1 300 ? 5.896 11.308 -11.447 1.00 91.81 300 LEU A CA 1
ATOM 2310 C C . LEU A 1 300 ? 5.238 10.080 -12.088 1.00 91.81 300 LEU A C 1
ATOM 2312 O O . LEU A 1 300 ? 4.030 9.875 -11.990 1.00 91.81 300 LEU A O 1
ATOM 2316 N N . ASP A 1 301 ? 6.066 9.235 -12.695 1.00 94.69 301 ASP A N 1
ATOM 2317 C CA . ASP A 1 301 ? 5.678 7.869 -13.054 1.00 94.69 301 ASP A CA 1
ATOM 2318 C C . ASP A 1 301 ? 6.287 6.889 -12.051 1.00 94.69 301 ASP A C 1
ATOM 2320 O O . ASP A 1 301 ? 7.248 7.204 -11.346 1.00 94.69 301 ASP A O 1
ATOM 2324 N N . GLY A 1 302 ? 5.720 5.698 -11.949 1.00 95.69 302 GLY A N 1
ATOM 2325 C CA . GLY A 1 302 ? 6.238 4.673 -11.066 1.00 95.69 302 GLY A CA 1
ATOM 2326 C C . GLY A 1 302 ? 5.903 3.288 -11.566 1.00 95.69 302 GLY A C 1
ATOM 2327 O O . GLY A 1 302 ? 4.864 3.071 -12.187 1.00 95.69 302 GLY A O 1
ATOM 2328 N N . LEU A 1 303 ? 6.789 2.354 -11.250 1.00 96.88 303 LEU A N 1
ATOM 2329 C CA . LEU A 1 303 ? 6.610 0.942 -11.530 1.00 96.88 303 LEU A CA 1
ATOM 2330 C C . LEU A 1 303 ? 6.468 0.206 -10.205 1.00 96.88 303 LEU A C 1
ATOM 2332 O O . LEU A 1 303 ? 7.268 0.388 -9.282 1.00 96.88 303 LEU A O 1
ATOM 2336 N N . VAL A 1 304 ? 5.449 -0.638 -10.130 1.00 98.00 304 VAL A N 1
ATOM 2337 C CA . VAL A 1 304 ? 5.264 -1.577 -9.037 1.00 98.00 304 VAL A CA 1
ATOM 2338 C C . VAL A 1 304 ? 5.647 -2.964 -9.529 1.00 98.00 304 VAL A C 1
ATOM 2340 O O . VAL A 1 304 ? 5.198 -3.406 -10.586 1.00 98.00 304 VAL A O 1
ATOM 2343 N N . TRP A 1 305 ? 6.476 -3.643 -8.748 1.00 98.12 305 TRP A N 1
ATOM 2344 C CA . TRP A 1 305 ? 6.756 -5.066 -8.858 1.00 98.12 305 TRP A CA 1
ATOM 2345 C C . TRP A 1 305 ? 6.271 -5.740 -7.585 1.00 98.12 305 TRP A C 1
ATOM 2347 O O . TRP A 1 305 ? 6.584 -5.295 -6.482 1.00 98.12 305 TRP A O 1
ATOM 2357 N N . ARG A 1 306 ? 5.491 -6.806 -7.710 1.00 98.25 306 ARG A N 1
ATOM 2358 C CA . ARG A 1 306 ? 4.913 -7.495 -6.563 1.00 98.25 306 ARG A CA 1
ATOM 2359 C C . ARG A 1 306 ? 5.204 -8.980 -6.631 1.00 98.25 306 ARG A C 1
ATOM 2361 O O . ARG A 1 306 ? 5.022 -9.605 -7.668 1.00 98.25 306 ARG A O 1
ATOM 2368 N N . VAL A 1 307 ? 5.623 -9.538 -5.499 1.00 98.12 307 VAL A N 1
ATOM 2369 C CA . VAL A 1 307 ? 5.872 -10.972 -5.321 1.00 98.12 307 VAL A CA 1
ATOM 2370 C C . VAL A 1 307 ? 4.810 -11.529 -4.385 1.00 98.12 307 VAL A C 1
ATOM 2372 O O . VAL A 1 307 ? 4.726 -11.096 -3.238 1.00 98.12 307 VAL A O 1
ATOM 2375 N N . THR A 1 308 ? 4.002 -12.480 -4.852 1.00 98.00 308 THR A N 1
ATOM 2376 C CA . THR A 1 308 ? 3.051 -13.216 -4.004 1.00 98.00 308 THR A CA 1
ATOM 2377 C C . THR A 1 308 ? 3.676 -14.532 -3.565 1.00 98.00 308 THR A C 1
ATOM 2379 O O . THR A 1 308 ? 4.027 -15.348 -4.417 1.00 98.00 308 THR A O 1
ATOM 2382 N N . LEU A 1 309 ? 3.788 -14.749 -2.253 1.00 97.62 309 LEU A N 1
ATOM 2383 C CA . LEU A 1 309 ? 4.377 -15.964 -1.684 1.00 97.62 309 LEU A CA 1
ATOM 2384 C C . LEU A 1 309 ? 3.284 -16.930 -1.206 1.00 97.62 309 LEU A C 1
ATOM 2386 O O . LEU A 1 309 ? 2.247 -16.500 -0.693 1.00 97.62 309 LEU A O 1
ATOM 2390 N N . ASP A 1 310 ? 3.512 -18.235 -1.352 1.00 95.69 310 ASP A N 1
ATOM 2391 C CA . ASP A 1 310 ? 2.699 -19.252 -0.684 1.00 95.69 310 ASP A CA 1
ATOM 2392 C C . ASP A 1 310 ? 3.028 -19.359 0.816 1.00 95.69 310 ASP A C 1
ATOM 2394 O O . ASP A 1 310 ? 3.782 -18.564 1.379 1.00 95.69 310 ASP A O 1
ATOM 2398 N N . ARG A 1 311 ? 2.410 -20.329 1.500 1.00 94.38 311 ARG A N 1
ATOM 2399 C CA . ARG A 1 311 ? 2.652 -20.564 2.932 1.00 94.38 311 ARG A CA 1
ATOM 2400 C C . ARG A 1 311 ? 3.993 -21.235 3.199 1.00 94.38 311 ARG A C 1
ATOM 2402 O O . ARG A 1 311 ? 4.534 -21.103 4.287 1.00 94.38 311 ARG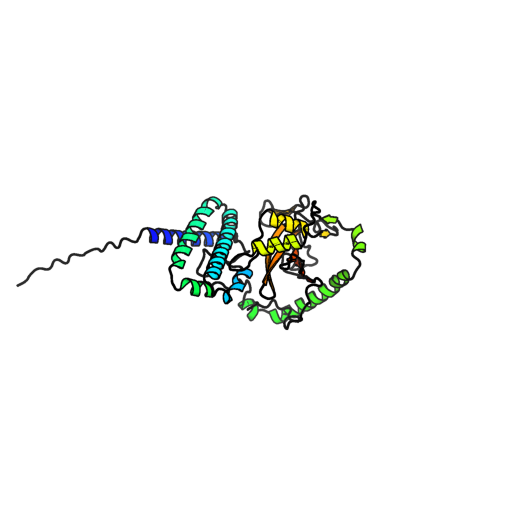 A O 1
ATOM 2409 N N . GLU A 1 312 ? 4.545 -21.894 2.194 1.00 94.88 312 GLU A N 1
ATOM 2410 C CA . GLU A 1 312 ? 5.842 -22.548 2.221 1.00 94.88 312 GLU A CA 1
ATOM 2411 C C . GLU A 1 312 ? 6.987 -21.585 1.863 1.00 94.88 312 GLU A C 1
ATOM 2413 O O . GLU A 1 312 ? 8.140 -22.001 1.839 1.00 94.88 312 GLU A O 1
ATOM 2418 N N . GLY A 1 313 ? 6.680 -20.305 1.622 1.00 95.06 313 GLY A N 1
ATOM 2419 C CA . GLY A 1 313 ? 7.648 -19.258 1.327 1.00 95.06 313 GLY A CA 1
ATOM 2420 C C . GLY A 1 313 ? 8.013 -19.119 -0.146 1.00 95.06 313 GLY A C 1
ATOM 2421 O O . GLY A 1 313 ? 8.829 -18.267 -0.457 1.00 95.06 313 GLY A O 1
ATOM 2422 N N . ARG A 1 314 ? 7.409 -19.887 -1.056 1.00 95.81 314 ARG A N 1
ATOM 2423 C CA . ARG A 1 314 ? 7.769 -19.907 -2.480 1.00 95.81 314 ARG A CA 1
ATOM 2424 C C . ARG A 1 314 ? 6.989 -18.863 -3.282 1.00 95.81 314 ARG A C 1
ATOM 2426 O O . ARG A 1 314 ? 5.790 -18.686 -3.044 1.00 95.81 314 ARG A O 1
ATOM 2433 N N . PRO A 1 315 ? 7.601 -18.222 -4.291 1.00 96.62 315 PRO A N 1
ATOM 2434 C CA . PRO A 1 315 ? 6.883 -17.354 -5.219 1.00 96.62 315 PRO A CA 1
ATOM 2435 C C . PRO A 1 315 ? 5.839 -18.115 -6.049 1.00 96.62 315 PRO A C 1
ATOM 2437 O O . PRO A 1 315 ? 6.153 -19.053 -6.781 1.00 96.62 315 PRO A O 1
ATOM 2440 N N . LEU A 1 316 ? 4.583 -17.681 -5.966 1.00 95.62 316 LEU A N 1
ATOM 2441 C CA . LEU A 1 316 ? 3.480 -18.201 -6.781 1.00 95.62 316 LEU A CA 1
ATOM 2442 C C . LEU A 1 316 ? 3.302 -17.399 -8.065 1.00 95.62 316 LEU A C 1
ATOM 2444 O O . LEU A 1 316 ? 3.133 -17.944 -9.153 1.00 95.62 316 LEU A O 1
ATOM 2448 N N . VAL A 1 317 ? 3.282 -16.078 -7.917 1.00 96.25 317 VAL A N 1
ATOM 2449 C CA . VAL A 1 317 ? 3.033 -15.135 -9.001 1.00 96.25 317 VAL A CA 1
ATOM 2450 C C . VAL A 1 317 ? 3.833 -13.880 -8.729 1.00 96.25 317 VAL A C 1
ATOM 2452 O O . VAL A 1 317 ? 3.793 -13.338 -7.619 1.00 96.25 317 VAL A O 1
ATOM 2455 N N . TYR A 1 318 ? 4.509 -13.410 -9.766 1.00 97.38 318 TYR A N 1
ATOM 2456 C CA . TYR A 1 318 ? 5.000 -12.048 -9.831 1.00 97.38 318 TYR A CA 1
ATOM 2457 C C . TYR A 1 318 ? 4.024 -11.215 -10.642 1.00 97.38 318 TYR A C 1
ATOM 2459 O O . TYR A 1 318 ? 3.422 -11.712 -11.591 1.00 97.38 318 TYR A O 1
ATOM 2467 N N . ASP A 1 319 ? 3.864 -9.948 -10.306 1.00 96.62 319 ASP A N 1
ATOM 2468 C CA . ASP A 1 319 ? 3.052 -9.054 -11.110 1.00 96.62 319 ASP A CA 1
ATOM 2469 C C . ASP A 1 319 ? 3.636 -7.650 -11.156 1.00 96.62 319 ASP A C 1
ATOM 2471 O O . ASP A 1 319 ? 4.335 -7.219 -10.238 1.00 96.62 319 ASP A O 1
ATOM 2475 N N . SER A 1 320 ? 3.383 -6.956 -12.262 1.00 96.38 320 SER A N 1
ATOM 2476 C CA . SER A 1 320 ? 3.864 -5.598 -12.472 1.00 96.38 320 SER A CA 1
ATOM 2477 C C . SER A 1 320 ? 2.778 -4.704 -13.030 1.00 96.38 320 SER A C 1
ATOM 2479 O O . SER A 1 320 ? 1.969 -5.137 -13.843 1.00 96.38 320 SER A O 1
ATOM 2481 N N . PHE A 1 321 ? 2.742 -3.465 -12.563 1.00 94.50 321 PHE A N 1
ATOM 2482 C CA . PHE A 1 321 ? 1.804 -2.444 -13.006 1.00 94.50 321 PHE A CA 1
ATOM 2483 C C . PHE A 1 321 ? 2.410 -1.067 -12.757 1.00 94.50 321 PHE A C 1
ATOM 2485 O O . PHE A 1 321 ? 3.230 -0.891 -11.854 1.00 94.50 321 PHE A O 1
ATOM 2492 N N . HIS A 1 322 ? 1.989 -0.073 -13.534 1.00 92.75 322 HIS A N 1
ATOM 2493 C CA . HIS A 1 322 ? 2.357 1.306 -13.233 1.00 92.75 322 HIS A CA 1
ATOM 2494 C C . HIS A 1 322 ? 1.635 1.779 -11.970 1.00 92.75 322 HIS A C 1
ATOM 2496 O O . HIS A 1 322 ? 0.514 1.352 -11.693 1.00 92.75 322 HIS A O 1
ATOM 2502 N N . SER A 1 323 ? 2.218 2.723 -11.232 1.00 91.44 323 SER A N 1
ATOM 2503 C CA . SER A 1 323 ? 1.612 3.300 -10.020 1.00 91.44 323 SER A CA 1
ATOM 2504 C C . SER A 1 323 ? 0.246 3.959 -10.272 1.00 91.44 323 SER A C 1
ATOM 2506 O O . SER A 1 323 ? -0.530 4.135 -9.336 1.00 91.44 323 SER A O 1
ATOM 2508 N N . CYS A 1 324 ? -0.089 4.284 -11.526 1.00 85.94 324 CYS A N 1
ATOM 2509 C CA . CYS A 1 324 ? -1.421 4.739 -11.937 1.00 85.94 324 CYS A CA 1
ATOM 2510 C C . CYS A 1 324 ? -2.474 3.613 -12.045 1.00 85.94 324 CYS A C 1
ATOM 2512 O O . CYS A 1 324 ? -3.638 3.897 -12.312 1.00 85.94 324 CYS A O 1
ATOM 2514 N N . GLY A 1 325 ? -2.081 2.348 -11.863 1.00 83.50 325 GLY A N 1
ATOM 2515 C CA . GLY A 1 325 ? -2.927 1.156 -11.989 1.00 83.50 325 GLY A CA 1
ATOM 2516 C C . GLY A 1 325 ? -3.016 0.577 -13.405 1.00 83.50 325 GLY A C 1
ATOM 2517 O O . GLY A 1 325 ? -3.676 -0.439 -13.608 1.00 83.50 325 GLY A O 1
ATOM 2518 N N . CYS A 1 326 ? -2.360 1.196 -14.389 1.00 81.94 326 CYS A N 1
ATOM 2519 C CA . CYS A 1 326 ? -2.392 0.741 -15.779 1.00 81.94 326 CYS A CA 1
ATOM 2520 C C . CYS A 1 326 ? -1.413 -0.416 -16.044 1.00 81.94 326 CYS A C 1
ATOM 2522 O O . CYS A 1 326 ? -0.410 -0.578 -15.346 1.00 81.94 326 CYS A O 1
ATOM 2524 N N . TYR A 1 327 ? -1.691 -1.164 -17.118 1.00 84.12 327 TYR A N 1
ATOM 2525 C CA . TYR A 1 327 ? -0.820 -2.208 -17.678 1.00 84.12 327 TYR A CA 1
ATOM 2526 C C . TYR A 1 327 ? -0.433 -3.306 -16.680 1.00 84.12 327 TYR A C 1
ATOM 2528 O O . TYR A 1 327 ? 0.725 -3.703 -16.593 1.00 84.12 327 TYR A O 1
ATOM 2536 N N . HIS A 1 328 ? -1.411 -3.803 -15.919 1.00 90.00 328 HIS A N 1
ATOM 2537 C CA . HIS A 1 328 ? -1.177 -4.880 -14.961 1.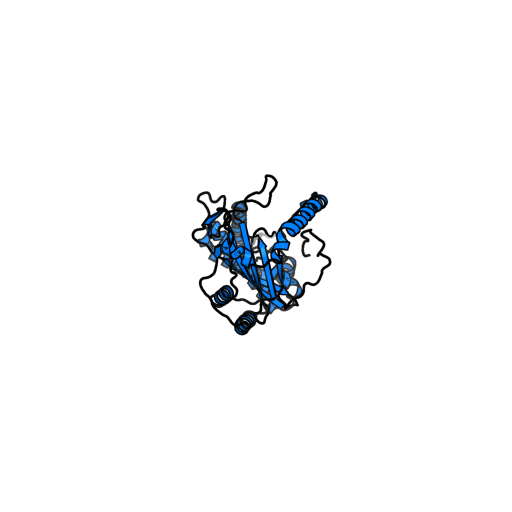00 90.00 328 HIS A CA 1
ATOM 2538 C C . HIS A 1 328 ? -0.895 -6.214 -15.663 1.00 90.00 328 HIS A C 1
ATOM 2540 O O . HIS A 1 328 ? -1.753 -6.765 -16.351 1.00 90.00 328 HIS A O 1
ATOM 2546 N N . LEU A 1 329 ? 0.318 -6.730 -15.478 1.00 91.31 329 LEU A N 1
ATOM 2547 C CA . LEU A 1 329 ? 0.806 -7.998 -16.010 1.00 91.31 329 LEU A CA 1
ATOM 2548 C C . LEU A 1 329 ? 1.058 -8.996 -14.881 1.00 91.31 329 LEU A C 1
ATOM 2550 O O . LEU A 1 329 ? 1.551 -8.618 -13.822 1.00 91.31 329 LEU A O 1
ATOM 2554 N N . PHE A 1 330 ? 0.782 -10.275 -15.141 1.00 92.62 330 PHE A N 1
ATOM 2555 C CA . PHE A 1 330 ? 1.057 -11.385 -14.228 1.00 92.62 330 PHE A CA 1
ATOM 2556 C C . PHE A 1 330 ? 2.047 -12.368 -14.860 1.00 92.62 330 PHE A C 1
ATOM 2558 O O . PHE A 1 330 ? 1.870 -12.789 -16.004 1.00 92.62 330 PHE A O 1
ATOM 2565 N N . PHE A 1 331 ? 3.034 -12.786 -14.077 1.00 93.94 331 PHE A N 1
ATOM 2566 C CA . PHE A 1 331 ? 4.075 -13.752 -14.414 1.00 93.94 331 PHE A CA 1
ATOM 2567 C C . PHE A 1 331 ? 3.965 -14.938 -13.437 1.00 93.94 331 PHE A C 1
ATOM 2569 O O . PHE A 1 331 ? 4.523 -14.895 -12.335 1.00 93.94 331 PHE A O 1
ATOM 2576 N N . PRO A 1 332 ? 3.167 -15.967 -13.775 1.00 94.69 332 PRO A N 1
ATOM 2577 C CA . PRO A 1 332 ? 2.969 -17.125 -12.910 1.00 94.69 332 PRO A CA 1
ATOM 2578 C C . PRO A 1 332 ? 4.210 -18.023 -12.878 1.00 94.69 332 PRO A C 1
ATOM 2580 O O . PRO A 1 332 ? 4.888 -18.187 -13.895 1.00 94.69 332 PRO A O 1
ATOM 2583 N N . THR A 1 333 ? 4.471 -18.647 -11.730 1.00 95.75 333 THR A N 1
ATOM 2584 C CA . THR A 1 333 ? 5.408 -19.775 -11.640 1.00 95.75 333 THR A CA 1
ATOM 2585 C C . THR A 1 333 ? 4.712 -21.083 -12.020 1.00 95.75 333 THR A C 1
ATOM 2587 O O . THR A 1 333 ? 3.516 -21.115 -12.311 1.00 95.75 333 THR A O 1
ATOM 2590 N N . ASP A 1 334 ? 5.448 -22.191 -12.010 1.00 95.06 334 ASP A N 1
ATOM 2591 C CA . ASP A 1 334 ? 4.914 -23.538 -12.230 1.00 95.06 334 ASP A CA 1
ATOM 2592 C C . ASP A 1 334 ? 3.970 -24.020 -11.109 1.00 95.06 334 ASP A C 1
ATOM 2594 O O . ASP A 1 334 ? 3.299 -25.043 -11.262 1.00 95.06 334 ASP A O 1
ATOM 2598 N N . LEU A 1 335 ? 3.877 -23.271 -10.004 1.00 94.38 335 LEU A N 1
ATOM 2599 C CA . LEU A 1 335 ? 2.997 -23.564 -8.871 1.00 94.38 335 LEU A CA 1
ATOM 2600 C C . LEU A 1 335 ? 1.541 -23.141 -9.092 1.00 94.38 335 LEU A C 1
ATOM 2602 O O . LEU A 1 335 ? 0.666 -23.566 -8.336 1.00 94.38 335 LEU A O 1
ATOM 2606 N N . VAL A 1 336 ? 1.260 -22.314 -10.102 1.00 93.06 336 VAL A N 1
ATOM 2607 C CA . VAL A 1 336 ? -0.100 -21.869 -10.414 1.00 93.06 336 VAL A CA 1
ATOM 2608 C C . VAL A 1 336 ? -0.395 -21.991 -11.899 1.00 93.06 336 VAL A C 1
ATOM 2610 O O . VAL A 1 336 ? 0.478 -21.916 -12.758 1.00 93.06 336 VAL A O 1
ATOM 2613 N N . GLN A 1 337 ? -1.676 -22.130 -12.215 1.00 90.62 337 GLN A N 1
ATOM 2614 C CA . GLN A 1 337 ? -2.154 -22.135 -13.586 1.00 90.62 337 GLN A CA 1
ATOM 2615 C C . GLN A 1 337 ? -3.236 -21.077 -13.749 1.00 90.62 337 GLN A C 1
ATOM 2617 O O . GLN A 1 337 ? -4.172 -21.000 -12.953 1.00 90.62 337 GLN A O 1
ATOM 2622 N N . ARG A 1 338 ? -3.138 -20.284 -14.820 1.00 86.94 338 ARG A N 1
ATOM 2623 C CA . ARG A 1 338 ? -4.205 -19.361 -15.202 1.00 86.94 338 ARG A CA 1
ATOM 2624 C C . ARG A 1 338 ? -5.463 -20.155 -15.554 1.00 86.94 338 ARG A C 1
ATOM 2626 O O . ARG A 1 338 ? -5.460 -20.936 -16.507 1.00 86.94 338 ARG A O 1
ATOM 2633 N N . VAL A 1 339 ? -6.542 -19.906 -14.821 1.00 87.06 339 VAL A N 1
ATOM 2634 C CA . VAL A 1 339 ? -7.876 -20.430 -15.127 1.00 87.06 339 VAL A CA 1
ATOM 2635 C C . VAL A 1 339 ? -8.662 -19.334 -15.847 1.00 87.06 339 VAL A C 1
ATOM 2637 O O . VAL A 1 339 ? -8.734 -18.224 -15.321 1.00 87.06 339 VAL A O 1
ATOM 2640 N N . PRO A 1 340 ? -9.219 -19.594 -17.043 1.00 86.31 340 PRO A N 1
ATOM 2641 C CA . PRO A 1 340 ? -10.075 -18.624 -17.710 1.00 86.31 340 PRO A CA 1
ATOM 2642 C C . PRO A 1 340 ? -11.318 -18.306 -16.877 1.00 86.31 340 PRO A C 1
ATOM 2644 O O . PRO A 1 340 ? -11.960 -19.222 -16.356 1.00 86.31 340 PRO A O 1
ATOM 2647 N N . VAL A 1 341 ? -11.674 -17.028 -16.796 1.00 81.38 341 VAL A N 1
ATOM 2648 C CA . VAL A 1 341 ? -12.896 -16.551 -16.129 1.00 81.38 341 VAL A CA 1
ATOM 2649 C C . VAL A 1 341 ? -13.816 -15.851 -17.131 1.00 81.38 341 VAL A C 1
ATOM 2651 O O . VAL A 1 341 ? -13.383 -15.481 -18.224 1.00 81.38 341 VAL A O 1
ATOM 2654 N N . SER A 1 342 ? -15.102 -15.699 -16.800 1.00 78.19 342 SER A N 1
ATOM 2655 C CA . SER A 1 342 ? -16.092 -15.053 -17.681 1.00 78.19 342 SER A CA 1
ATOM 2656 C C . SER A 1 342 ? -15.710 -13.619 -18.052 1.00 78.19 342 SER A C 1
ATOM 2658 O O . SER A 1 342 ? -16.070 -13.137 -19.124 1.00 78.19 342 SER A O 1
ATOM 2660 N N . GLU A 1 343 ? -14.957 -12.969 -17.174 1.00 75.50 343 GLU A N 1
ATOM 2661 C CA . GLU A 1 343 ? -14.538 -11.577 -17.238 1.00 75.50 343 GLU A CA 1
ATOM 2662 C C . GLU A 1 343 ? -13.283 -11.377 -18.106 1.00 75.50 343 GLU A C 1
ATOM 2664 O O . GLU A 1 343 ? -12.916 -10.243 -18.384 1.00 75.50 343 GLU A O 1
ATOM 2669 N N . ASP A 1 344 ? -12.640 -12.441 -18.606 1.00 71.06 344 ASP A N 1
ATOM 2670 C CA . ASP A 1 344 ? -11.417 -12.350 -19.427 1.00 71.06 344 ASP A CA 1
ATOM 2671 C C . ASP A 1 344 ? -11.581 -11.500 -20.701 1.00 71.06 344 ASP A C 1
ATOM 2673 O O . ASP A 1 344 ? -10.609 -10.959 -21.230 1.00 71.06 344 ASP A O 1
ATOM 2677 N N . GLY A 1 345 ? -12.807 -11.411 -21.223 1.00 66.44 345 GLY A N 1
ATOM 2678 C CA . GLY A 1 345 ? -13.152 -10.583 -22.381 1.00 66.44 345 GLY A CA 1
ATOM 2679 C C . GLY A 1 345 ? -13.684 -9.197 -22.017 1.00 66.44 345 GLY A C 1
ATOM 2680 O O . GLY A 1 345 ? -14.062 -8.442 -22.915 1.00 66.44 345 GLY A O 1
ATOM 2681 N N . ASP A 1 346 ? -13.762 -8.873 -20.728 1.00 67.50 346 ASP A N 1
ATOM 2682 C CA . ASP A 1 346 ? -14.341 -7.635 -20.241 1.00 67.50 346 ASP A CA 1
ATOM 2683 C C . ASP A 1 346 ? -13.261 -6.619 -19.877 1.00 67.50 346 ASP A C 1
ATOM 2685 O O . ASP A 1 346 ? -12.574 -6.713 -18.866 1.00 67.50 346 ASP A O 1
ATOM 2689 N N . LEU A 1 347 ? -13.126 -5.605 -20.727 1.00 62.16 347 LEU A N 1
ATOM 2690 C CA . LEU A 1 347 ? -12.205 -4.490 -20.511 1.00 62.16 347 LEU A CA 1
ATOM 2691 C C . LEU A 1 347 ? -12.818 -3.381 -19.648 1.00 62.16 347 LEU A C 1
ATOM 2693 O O . LEU A 1 347 ? -12.211 -2.324 -19.468 1.00 62.16 347 LEU A O 1
ATOM 2697 N N . ARG A 1 348 ? -14.043 -3.572 -19.149 1.00 62.12 348 ARG A N 1
ATOM 2698 C CA . ARG A 1 348 ? -14.626 -2.675 -18.159 1.00 62.12 348 ARG A CA 1
ATOM 2699 C C . ARG A 1 348 ? -13.951 -2.959 -16.826 1.00 62.12 348 ARG A C 1
ATOM 2701 O O . ARG A 1 348 ? -13.905 -4.094 -16.371 1.00 62.12 348 ARG A O 1
ATOM 2708 N N . GLU A 1 349 ? -13.529 -1.904 -16.144 1.00 54.41 349 GLU A N 1
ATOM 2709 C CA . GLU A 1 349 ? -13.303 -1.989 -14.707 1.00 54.41 349 GLU A CA 1
ATOM 2710 C C . GLU A 1 349 ? -14.661 -2.244 -14.019 1.00 54.41 349 GLU A C 1
ATOM 2712 O O . GLU A 1 349 ? -15.456 -1.329 -13.747 1.00 54.41 349 GLU A O 1
ATOM 2717 N N . GLU A 1 350 ? -15.023 -3.513 -13.835 1.00 50.06 350 GLU A N 1
ATOM 2718 C CA . GLU A 1 350 ? -16.203 -3.877 -13.056 1.00 50.06 350 GLU A CA 1
ATOM 2719 C C . GLU A 1 350 ? -15.992 -3.496 -11.580 1.00 50.06 350 GLU A C 1
ATOM 2721 O O . GLU A 1 350 ? -14.873 -3.560 -11.065 1.00 50.06 350 GLU A O 1
ATOM 2726 N N . PRO A 1 351 ? -17.046 -3.081 -10.852 1.00 43.50 351 PRO A N 1
ATOM 2727 C CA . PRO A 1 351 ? -16.977 -3.186 -9.409 1.00 43.50 351 PRO A CA 1
ATOM 2728 C C . PRO A 1 351 ? -16.998 -4.681 -9.069 1.00 43.50 351 PRO A C 1
ATOM 2730 O O . PRO A 1 351 ? -17.948 -5.374 -9.424 1.00 43.50 351 PRO A O 1
ATOM 2733 N N . LEU A 1 352 ? -15.980 -5.170 -8.360 1.00 36.06 352 LEU A N 1
ATOM 2734 C CA . LEU A 1 352 ? -16.115 -6.412 -7.601 1.00 36.06 352 LEU A CA 1
ATOM 2735 C C . LEU A 1 352 ? -17.242 -6.173 -6.584 1.00 36.06 352 LEU A C 1
ATOM 2737 O O . LEU A 1 352 ? -17.053 -5.418 -5.628 1.00 36.06 352 LEU A O 1
ATOM 2741 N N . THR A 1 353 ? -18.435 -6.697 -6.868 1.00 32.44 353 THR A N 1
ATOM 2742 C CA . THR A 1 353 ? -19.610 -6.604 -5.987 1.00 32.44 353 THR A CA 1
ATOM 2743 C C . THR A 1 353 ? -19.470 -7.478 -4.759 1.00 32.44 353 THR A C 1
ATOM 2745 O O . THR A 1 353 ? -19.025 -8.635 -4.940 1.00 32.44 353 THR A O 1
#

Secondary structure (DSSP, 8-state):
-----------------HHHHHHHHHHHHHHHHHHHHHHHT----SSEEETTEEEEEE-HHHHTTGGGTTSHHHHHHHHHHHHHHHHHHHHHHHHHTT-GGGHHHHHHHHHHHHHHHTTSTTHHHHHHHH-PPP----HHHHHHSSHHHHHHHHHHHHHHHHHHHGGGGGS-GGGTTTTEEEE--S------HHHHHHHHHHHT-STT------HHHHHHHHHHTPPPEEEE-SSGGG---EEEE-TTSSSEEEETTS---EEEEEEEEETTEEEEEEEEEEEEEEE--SSTT-TT-EEEEEEEEEEEE-TTS-EEEEEEEETTS-S-EEEE-TT--PPP-GGGG--S-----

Foldseek 3Di:
DDDDDDDDDDPPPPPDPPLVVVLVVLVVVLVVLVVLLVVVVQFDDQWAAFVPQSQFTAAQVLQVCLVVPPDPQLLVVSRVVRNVVSLVRLCRSCVVVVNNVCSVVNSVSSVSNVVVLVVDPCSSVVRSVRRHHDDPDDVCCVVVPPCVVVVVVVVVVVVVVCVVPVVCVVDDCVVCVVQWDKDADPDPDADDLQNLLVQLQVQLPGPLSARPQDDPRLVSLCNNPPDIDIWRPPDQQRAWFDWDADPVNPAIAGDRVHHDKDWDWDWDADPNHIWIKTKIKIKGQWADDPDPPRPVTDGIKMKIWMFTADSSNDTAWIWMDIPVRPDIDIDGDPNDDDDDDPCPPPPDPDPPD